Protein AF-A0A954SYE4-F1 (afdb_monomer_lite)

Radius of gyration: 31.26 Å; chains: 1; bounding box: 93×42×81 Å

pLDDT: mean 79.06, std 9.83, range [51.03, 93.38]

Structure (mmCIF, N/CA/C/O backbone):
data_AF-A0A954SYE4-F1
#
_entry.id   AF-A0A954SYE4-F1
#
loop_
_atom_site.group_PDB
_atom_site.id
_atom_site.type_symbol
_atom_site.label_atom_id
_atom_site.label_alt_id
_atom_site.label_comp_id
_atom_site.label_asym_id
_atom_site.label_entity_id
_atom_site.label_seq_id
_atom_site.pdbx_PDB_ins_code
_atom_site.Cartn_x
_atom_site.Cartn_y
_atom_site.Cartn_z
_atom_site.occupancy
_atom_site.B_iso_or_equiv
_atom_site.auth_seq_id
_atom_site.auth_comp_id
_atom_site.auth_asym_id
_atom_site.auth_atom_id
_atom_site.pdbx_PDB_model_num
ATOM 1 N N . MET A 1 1 ? 62.774 -2.495 8.790 1.00 58.53 1 MET A N 1
ATOM 2 C CA . MET A 1 1 ? 61.378 -2.208 9.205 1.00 58.53 1 MET A CA 1
ATOM 3 C C . MET A 1 1 ? 60.471 -3.284 8.630 1.00 58.53 1 MET A C 1
ATOM 5 O O . MET A 1 1 ? 60.609 -3.588 7.452 1.00 58.53 1 MET A O 1
ATOM 9 N N . LYS A 1 2 ? 59.610 -3.913 9.441 1.00 69.44 2 LYS A N 1
ATOM 10 C CA . LYS A 1 2 ? 58.658 -4.921 8.939 1.00 69.44 2 LYS A CA 1
ATOM 11 C C . LYS A 1 2 ? 57.569 -4.216 8.107 1.00 69.44 2 LYS A C 1
ATOM 13 O O . LYS A 1 2 ? 57.076 -3.186 8.566 1.00 69.44 2 LYS A O 1
ATOM 18 N N . PRO A 1 3 ? 57.208 -4.726 6.915 1.00 68.25 3 PRO A N 1
ATOM 19 C CA . PRO A 1 3 ? 56.171 -4.118 6.084 1.00 68.25 3 PRO A CA 1
ATOM 20 C C . PRO A 1 3 ? 54.821 -4.148 6.804 1.00 68.25 3 PRO A C 1
ATOM 22 O O . PRO A 1 3 ? 54.512 -5.106 7.523 1.00 68.25 3 PRO A O 1
ATOM 25 N N . SER A 1 4 ? 54.022 -3.097 6.614 1.00 77.50 4 SER A N 1
ATOM 26 C CA . SER A 1 4 ? 52.707 -2.986 7.248 1.00 77.50 4 SER A CA 1
ATOM 27 C C . SER A 1 4 ? 51.745 -4.054 6.711 1.00 77.50 4 SER A C 1
ATOM 29 O O . SER A 1 4 ? 51.919 -4.587 5.611 1.00 77.50 4 SER A O 1
ATOM 31 N N . LEU A 1 5 ? 50.710 -4.382 7.488 1.00 74.12 5 LEU A N 1
ATOM 32 C CA . LEU A 1 5 ? 49.715 -5.394 7.115 1.00 74.12 5 LEU A CA 1
ATOM 33 C C . LEU A 1 5 ? 49.073 -5.091 5.743 1.00 74.12 5 LEU A C 1
ATOM 35 O O . LEU A 1 5 ? 48.911 -5.997 4.930 1.00 74.12 5 LEU A O 1
ATOM 39 N N . ALA A 1 6 ? 48.831 -3.811 5.442 1.00 67.19 6 ALA A N 1
ATOM 40 C CA . ALA A 1 6 ? 48.313 -3.352 4.153 1.00 67.19 6 ALA A CA 1
ATOM 41 C C . ALA A 1 6 ? 49.272 -3.632 2.979 1.00 67.19 6 ALA A C 1
ATOM 43 O O . ALA A 1 6 ? 48.836 -4.101 1.931 1.00 67.19 6 ALA A O 1
ATOM 44 N N . GLN A 1 7 ? 50.585 -3.436 3.163 1.00 71.25 7 GLN A N 1
ATOM 45 C CA . GLN A 1 7 ? 51.592 -3.709 2.125 1.00 71.25 7 GLN A CA 1
ATOM 46 C C . GLN A 1 7 ? 51.707 -5.205 1.807 1.00 71.25 7 GLN A C 1
ATOM 48 O O . GLN A 1 7 ? 51.881 -5.589 0.651 1.00 71.25 7 GLN A O 1
ATOM 53 N N . ARG A 1 8 ? 51.565 -6.064 2.824 1.00 74.44 8 ARG A N 1
ATOM 54 C CA . ARG A 1 8 ? 51.592 -7.528 2.653 1.00 74.44 8 ARG A CA 1
ATOM 55 C C . ARG A 1 8 ? 50.355 -8.050 1.921 1.00 74.44 8 ARG A C 1
ATOM 57 O O . ARG A 1 8 ? 50.466 -9.003 1.155 1.00 74.44 8 ARG A O 1
ATOM 64 N N . ILE A 1 9 ? 49.198 -7.431 2.153 1.00 71.38 9 ILE A N 1
ATOM 65 C CA . ILE A 1 9 ? 47.943 -7.764 1.466 1.00 71.38 9 ILE A CA 1
ATOM 66 C C . ILE A 1 9 ? 47.978 -7.257 0.017 1.00 71.38 9 ILE A C 1
ATOM 68 O O . ILE A 1 9 ? 47.655 -8.011 -0.897 1.00 71.38 9 ILE A O 1
ATOM 72 N N . ALA A 1 10 ? 48.449 -6.027 -0.216 1.00 68.88 10 ALA A N 1
ATOM 73 C CA . ALA A 1 10 ? 48.554 -5.445 -1.555 1.00 68.88 10 ALA A CA 1
ATOM 74 C C . ALA A 1 10 ? 49.465 -6.260 -2.493 1.00 68.88 10 ALA A C 1
ATOM 76 O O . ALA A 1 10 ? 49.130 -6.431 -3.661 1.00 68.88 10 ALA A O 1
ATOM 77 N N . ALA A 1 11 ? 50.564 -6.825 -1.981 1.00 73.56 11 ALA A N 1
ATOM 78 C CA . ALA A 1 11 ? 51.497 -7.646 -2.761 1.00 73.56 11 ALA A CA 1
ATOM 79 C C . ALA A 1 11 ? 50.911 -8.985 -3.262 1.00 73.56 11 ALA A C 1
ATOM 81 O O . ALA A 1 11 ? 51.502 -9.620 -4.131 1.00 73.56 11 ALA A O 1
ATOM 82 N N . ARG A 1 12 ? 49.770 -9.430 -2.716 1.00 78.81 12 ARG A N 1
ATOM 83 C CA . ARG A 1 12 ? 49.079 -10.674 -3.107 1.00 78.81 12 ARG A CA 1
ATOM 84 C C . ARG A 1 12 ? 47.861 -10.452 -4.002 1.00 78.81 12 ARG A C 1
ATOM 86 O O . ARG A 1 12 ? 47.266 -11.425 -4.453 1.00 78.81 12 ARG A O 1
ATOM 93 N N . LEU A 1 13 ? 47.469 -9.202 -4.234 1.00 79.19 13 LEU A N 1
ATOM 94 C CA . LEU A 1 13 ? 46.256 -8.863 -4.968 1.00 79.19 13 LEU A CA 1
ATOM 95 C C . LEU A 1 13 ? 46.560 -8.531 -6.438 1.00 79.19 13 LEU A C 1
ATOM 97 O O . LEU A 1 13 ? 47.609 -7.956 -6.734 1.00 79.19 13 LEU A O 1
ATOM 101 N N . PRO A 1 14 ? 45.639 -8.832 -7.371 1.00 77.62 14 PRO A N 1
ATOM 102 C CA . PRO A 1 14 ? 45.785 -8.440 -8.769 1.00 77.62 14 PRO A CA 1
ATOM 103 C C . PRO A 1 14 ? 45.875 -6.910 -8.906 1.00 77.62 14 PRO A C 1
ATOM 105 O O . PRO A 1 14 ? 45.284 -6.162 -8.125 1.00 77.62 14 PRO A O 1
ATOM 108 N N . GLY A 1 15 ? 46.609 -6.435 -9.920 1.00 74.88 15 GLY A N 1
ATOM 109 C CA . GLY A 1 15 ? 47.031 -5.034 -10.091 1.00 74.88 15 GLY A CA 1
ATOM 110 C C . GLY A 1 15 ? 45.996 -3.919 -9.828 1.00 74.88 15 GLY A C 1
ATOM 111 O O . GLY A 1 15 ? 46.373 -2.881 -9.275 1.00 74.88 15 GLY A O 1
ATOM 112 N N . PRO A 1 16 ? 44.703 -4.044 -10.188 1.00 72.81 16 PRO A N 1
ATOM 113 C CA . PRO A 1 16 ? 43.700 -3.060 -9.777 1.00 72.81 16 PRO A CA 1
ATOM 114 C C . PRO A 1 16 ? 43.406 -3.103 -8.268 1.00 72.81 16 PRO A C 1
ATOM 116 O O . PRO A 1 16 ? 43.391 -2.053 -7.635 1.00 72.81 16 PRO A O 1
ATOM 119 N N . MET A 1 17 ? 43.256 -4.281 -7.659 1.00 72.06 17 MET A N 1
ATOM 120 C CA . MET A 1 17 ? 42.951 -4.440 -6.228 1.00 72.06 17 MET A CA 1
ATOM 121 C C . MET A 1 17 ? 44.126 -4.045 -5.319 1.00 72.06 17 MET A C 1
ATOM 123 O O . MET A 1 17 ? 43.912 -3.448 -4.264 1.00 72.06 17 MET A O 1
ATOM 127 N N . ALA A 1 18 ? 45.370 -4.278 -5.750 1.00 73.12 18 ALA A N 1
ATOM 128 C CA . ALA A 1 18 ? 46.567 -3.844 -5.021 1.00 73.12 18 ALA A CA 1
ATOM 129 C C . ALA A 1 18 ? 46.619 -2.313 -4.826 1.00 73.12 18 ALA A C 1
ATOM 131 O O . ALA A 1 18 ? 47.024 -1.824 -3.771 1.00 73.12 18 ALA A O 1
ATOM 132 N N . ARG A 1 19 ? 46.134 -1.545 -5.815 1.00 72.00 19 ARG A N 1
ATOM 133 C CA . ARG A 1 19 ? 46.057 -0.073 -5.758 1.00 72.00 19 ARG A CA 1
ATOM 134 C C . ARG A 1 19 ? 45.013 0.436 -4.760 1.00 72.00 19 ARG A C 1
ATOM 136 O O . ARG A 1 19 ? 45.201 1.503 -4.175 1.00 72.00 19 ARG A O 1
ATOM 143 N N . TRP A 1 20 ? 43.938 -0.324 -4.549 1.00 71.00 20 TRP A N 1
ATOM 144 C CA . TRP A 1 20 ? 42.930 -0.035 -3.526 1.00 71.00 20 TRP A CA 1
ATOM 145 C C . TRP A 1 20 ? 43.440 -0.371 -2.118 1.00 71.00 20 TRP A C 1
ATOM 147 O O . TRP A 1 20 ? 43.266 0.435 -1.203 1.00 71.00 20 TRP A O 1
ATOM 157 N N . ALA A 1 21 ? 44.143 -1.497 -1.961 1.00 68.81 21 ALA A N 1
ATOM 158 C CA . ALA A 1 21 ? 44.710 -1.948 -0.685 1.00 68.81 21 ALA A CA 1
ATOM 159 C C . ALA A 1 21 ? 45.803 -1.016 -0.123 1.00 68.81 21 ALA A C 1
ATOM 161 O O . ALA A 1 21 ? 45.957 -0.905 1.091 1.00 68.81 21 ALA A O 1
ATOM 162 N N . ASP A 1 22 ? 46.519 -0.292 -0.988 1.00 71.44 22 ASP A N 1
ATOM 163 C CA . ASP A 1 22 ? 47.542 0.687 -0.589 1.00 71.44 22 ASP A CA 1
ATOM 164 C C . ASP A 1 22 ? 46.945 1.994 -0.001 1.00 71.44 22 ASP A C 1
ATOM 166 O O . ASP A 1 22 ? 47.662 2.924 0.375 1.00 71.44 22 ASP A O 1
ATOM 170 N N . GLY A 1 23 ? 45.609 2.117 0.062 1.00 68.06 23 GLY A N 1
ATOM 171 C CA . GLY A 1 23 ? 44.883 3.190 0.760 1.00 68.06 23 GLY A CA 1
ATOM 172 C C . GLY A 1 23 ? 45.040 4.606 0.178 1.00 68.06 23 GLY A C 1
ATOM 173 O O . GLY A 1 23 ? 44.353 5.536 0.612 1.00 68.06 23 GLY A O 1
ATOM 174 N N . ARG A 1 24 ? 45.932 4.811 -0.801 1.00 74.12 24 ARG A N 1
ATOM 175 C CA . ARG A 1 24 ? 46.136 6.089 -1.509 1.00 74.12 24 ARG A CA 1
ATOM 176 C C . ARG A 1 24 ? 44.984 6.405 -2.458 1.00 74.12 24 ARG A C 1
ATOM 178 O O . ARG A 1 24 ? 44.494 7.531 -2.462 1.00 74.12 24 ARG A O 1
ATOM 185 N N . VAL A 1 25 ? 44.526 5.410 -3.219 1.00 76.12 25 VAL A N 1
ATOM 186 C CA . VAL A 1 25 ? 43.397 5.564 -4.150 1.00 76.12 25 VAL A CA 1
ATOM 187 C C . VAL A 1 25 ? 42.088 5.741 -3.384 1.00 76.12 25 VAL A C 1
ATOM 189 O O . VAL A 1 25 ? 41.357 6.683 -3.668 1.00 76.12 25 VAL A O 1
ATOM 192 N N . GLY A 1 26 ? 41.851 4.934 -2.343 1.00 71.19 26 GLY A N 1
ATOM 193 C CA . GLY A 1 26 ? 40.653 5.042 -1.502 1.00 71.19 26 GLY A CA 1
ATOM 194 C C . GLY A 1 26 ? 40.509 6.409 -0.824 1.00 71.19 26 GLY A C 1
ATOM 195 O O . GLY A 1 26 ? 39.452 7.023 -0.900 1.00 71.19 26 GLY A O 1
ATOM 196 N N . ARG A 1 27 ? 41.586 6.961 -0.244 1.00 78.44 27 ARG A N 1
ATOM 197 C CA . ARG A 1 27 ? 41.553 8.315 0.348 1.00 78.44 27 ARG A CA 1
ATOM 198 C C . ARG A 1 27 ? 41.397 9.430 -0.687 1.00 78.44 27 ARG A C 1
ATOM 200 O O . ARG A 1 27 ? 40.826 10.469 -0.371 1.00 78.44 27 ARG A O 1
ATOM 207 N N . LYS A 1 28 ? 41.908 9.245 -1.910 1.00 80.62 28 LYS A N 1
ATOM 208 C CA . LYS A 1 28 ? 41.708 10.206 -3.006 1.00 80.62 28 LYS A CA 1
ATOM 209 C C . LYS A 1 28 ? 40.253 10.188 -3.482 1.00 80.62 28 LYS A C 1
ATOM 211 O O . LYS A 1 28 ? 39.679 11.256 -3.639 1.00 80.62 28 LYS A O 1
ATOM 216 N N . PHE A 1 29 ? 39.670 9.000 -3.620 1.00 80.62 29 PHE A N 1
ATOM 217 C CA . PHE A 1 29 ? 38.266 8.789 -3.968 1.00 80.62 29 PHE A CA 1
ATOM 218 C C . PHE A 1 29 ? 37.313 9.368 -2.910 1.00 80.62 29 PHE A C 1
ATOM 220 O O . PHE A 1 29 ? 36.431 10.143 -3.248 1.00 80.62 29 PHE A O 1
ATOM 227 N N . LEU A 1 30 ? 37.557 9.098 -1.622 1.00 78.06 30 LEU A N 1
ATOM 228 C CA . LEU A 1 30 ? 36.747 9.616 -0.507 1.00 78.06 30 LEU A CA 1
ATOM 229 C C . LEU A 1 30 ? 36.846 11.139 -0.303 1.00 78.06 30 LEU A C 1
ATOM 231 O O . LEU A 1 30 ? 36.058 11.711 0.440 1.00 78.06 30 LEU A O 1
ATOM 235 N N . ARG A 1 31 ? 37.826 11.805 -0.918 1.00 85.06 31 ARG A N 1
ATOM 236 C CA . ARG A 1 31 ? 37.995 13.264 -0.834 1.00 85.06 31 ARG A CA 1
ATOM 237 C C . ARG A 1 31 ? 37.393 13.992 -2.037 1.00 85.06 31 ARG A C 1
ATOM 239 O O . ARG A 1 31 ? 37.194 15.203 -1.975 1.00 85.06 31 ARG A O 1
ATOM 246 N N . ASP A 1 32 ? 37.115 13.271 -3.118 1.00 91.38 32 ASP A N 1
ATOM 247 C CA . ASP A 1 32 ? 36.508 13.828 -4.317 1.00 91.38 32 ASP A CA 1
ATOM 248 C C . ASP A 1 32 ? 34.979 13.814 -4.187 1.00 91.38 32 ASP A C 1
ATOM 250 O O . ASP A 1 32 ? 34.339 12.761 -4.161 1.00 91.38 32 ASP A O 1
ATOM 254 N N . LYS A 1 33 ? 34.384 15.008 -4.100 1.00 88.62 33 LYS A N 1
ATOM 255 C CA . LYS A 1 33 ? 32.934 15.177 -3.934 1.00 88.62 33 LYS A CA 1
ATOM 256 C C . LYS A 1 33 ? 32.144 14.624 -5.123 1.00 88.62 33 LYS A C 1
ATOM 258 O O . LYS A 1 33 ? 31.058 14.092 -4.917 1.00 88.62 33 LYS A O 1
ATOM 263 N N . MET A 1 34 ? 32.681 14.716 -6.341 1.00 90.44 34 MET A N 1
ATOM 264 C CA . MET A 1 34 ? 31.996 14.248 -7.550 1.00 90.44 34 MET A CA 1
ATOM 265 C C . MET A 1 34 ? 32.040 12.723 -7.651 1.00 90.44 34 MET A C 1
ATOM 267 O O . MET A 1 34 ? 31.045 12.101 -8.016 1.00 90.44 34 MET A O 1
ATOM 271 N N . ALA A 1 35 ? 33.157 12.109 -7.254 1.00 84.50 35 ALA A N 1
ATOM 272 C CA . ALA A 1 35 ? 33.279 10.652 -7.200 1.00 84.50 35 ALA A CA 1
ATOM 273 C C . ALA A 1 35 ? 32.365 10.034 -6.125 1.00 84.50 35 ALA A C 1
ATOM 275 O O . ALA A 1 35 ? 31.723 9.007 -6.362 1.00 84.50 35 ALA A O 1
ATOM 276 N N . LEU A 1 36 ? 32.249 10.693 -4.967 1.00 89.75 36 LEU A N 1
ATOM 277 C CA . LEU A 1 36 ? 31.300 10.307 -3.925 1.00 89.75 36 LEU A CA 1
ATOM 278 C C . LEU A 1 36 ? 29.853 10.425 -4.408 1.00 89.75 36 LEU A C 1
ATOM 280 O O . LEU A 1 36 ? 29.093 9.472 -4.252 1.00 89.75 36 LEU A O 1
ATOM 284 N N . LEU A 1 37 ? 29.494 11.539 -5.053 1.00 90.31 37 LEU A N 1
ATOM 285 C CA . LEU A 1 37 ? 28.152 11.735 -5.602 1.00 90.31 37 LEU A CA 1
ATOM 286 C C . LEU A 1 37 ? 27.818 10.654 -6.641 1.00 90.31 37 LEU A C 1
ATOM 288 O O . LEU A 1 37 ? 26.771 10.021 -6.554 1.00 90.31 37 LEU A O 1
ATOM 292 N N . ALA A 1 38 ? 28.730 10.388 -7.580 1.00 86.38 38 ALA A N 1
ATOM 293 C CA . ALA A 1 38 ? 28.536 9.371 -8.609 1.00 86.38 38 ALA A CA 1
ATOM 294 C C . ALA A 1 38 ? 28.369 7.964 -8.013 1.00 86.38 38 ALA A C 1
ATOM 296 O O . ALA A 1 38 ? 27.482 7.222 -8.428 1.00 86.38 38 ALA A O 1
ATOM 297 N N . SER A 1 39 ? 29.174 7.595 -7.012 1.00 89.38 39 SER A N 1
ATOM 298 C CA . SER A 1 39 ? 29.027 6.292 -6.348 1.00 89.38 39 SER A CA 1
ATOM 299 C C . SER A 1 39 ? 27.746 6.170 -5.529 1.00 89.38 39 SER A C 1
ATOM 301 O O . SER A 1 39 ? 27.147 5.098 -5.523 1.00 89.38 39 SER A O 1
ATOM 303 N N . LEU A 1 40 ? 27.283 7.258 -4.906 1.00 92.12 40 LEU A N 1
ATOM 304 C CA . LEU A 1 40 ? 25.986 7.297 -4.235 1.00 92.12 40 LEU A CA 1
ATOM 305 C C . LEU A 1 40 ? 24.855 7.089 -5.240 1.00 92.12 40 LEU A C 1
ATOM 307 O O . LEU A 1 40 ? 23.985 6.257 -5.008 1.00 92.12 40 LEU A O 1
ATOM 311 N N . VAL A 1 41 ? 24.900 7.781 -6.380 1.00 90.06 41 VAL A N 1
ATOM 312 C CA . VAL A 1 41 ? 23.910 7.626 -7.454 1.00 90.06 41 VAL A CA 1
ATOM 313 C C . VAL A 1 41 ? 23.883 6.182 -7.959 1.00 90.06 41 VAL A C 1
ATOM 315 O O . VAL A 1 41 ? 22.818 5.571 -8.001 1.00 90.06 41 VAL A O 1
ATOM 318 N N . ILE A 1 42 ? 25.045 5.597 -8.269 1.00 88.62 42 ILE A N 1
ATOM 319 C CA . ILE A 1 42 ? 25.146 4.192 -8.701 1.00 88.62 42 ILE A CA 1
ATOM 320 C C . ILE A 1 42 ? 24.617 3.247 -7.615 1.00 88.62 42 ILE A C 1
ATOM 322 O O . ILE A 1 42 ? 23.884 2.310 -7.924 1.00 88.62 42 ILE A O 1
ATOM 326 N N . GLY A 1 43 ? 24.945 3.505 -6.348 1.00 90.19 43 GLY A N 1
ATOM 327 C CA . GLY A 1 43 ? 24.446 2.733 -5.213 1.00 90.19 43 GLY A CA 1
ATOM 328 C C . GLY A 1 43 ? 22.922 2.783 -5.093 1.00 90.19 43 GLY A C 1
ATOM 329 O O . GLY A 1 43 ? 22.300 1.744 -4.890 1.00 90.19 43 GLY A O 1
ATOM 330 N N . VAL A 1 44 ? 22.311 3.956 -5.292 1.00 89.75 44 VAL A N 1
ATOM 331 C CA . VAL A 1 44 ? 20.849 4.130 -5.303 1.00 89.75 44 VAL A CA 1
ATOM 332 C C . VAL A 1 44 ? 20.211 3.355 -6.457 1.00 89.75 44 VAL A C 1
ATOM 334 O O . VAL A 1 44 ? 19.242 2.633 -6.232 1.00 89.75 44 VAL A O 1
ATOM 337 N N . TYR A 1 45 ? 20.771 3.428 -7.669 1.00 84.38 45 TYR A N 1
ATOM 338 C CA . TYR A 1 45 ? 20.279 2.644 -8.809 1.00 84.38 45 TYR A CA 1
ATOM 339 C C . TYR A 1 45 ? 20.396 1.137 -8.572 1.00 84.38 45 TYR A C 1
ATOM 341 O O . TYR A 1 45 ? 19.465 0.393 -8.877 1.00 84.38 45 TYR A O 1
ATOM 349 N N . PHE A 1 46 ? 21.510 0.680 -7.999 1.00 86.81 46 PHE A N 1
ATOM 350 C CA . PHE A 1 46 ? 21.701 -0.733 -7.683 1.00 86.81 46 PHE A CA 1
ATOM 351 C C . PHE A 1 46 ? 20.733 -1.206 -6.594 1.00 86.81 46 PHE A C 1
ATOM 353 O O . PHE A 1 46 ? 20.157 -2.283 -6.714 1.00 86.81 46 PHE A O 1
ATOM 360 N N . ALA A 1 47 ? 20.497 -0.391 -5.564 1.00 85.06 47 ALA A N 1
ATOM 361 C CA . ALA A 1 47 ? 19.516 -0.682 -4.525 1.00 85.06 47 ALA A CA 1
ATOM 362 C C . ALA A 1 47 ? 18.087 -0.740 -5.087 1.00 85.06 47 ALA A C 1
ATOM 364 O O . ALA A 1 47 ? 17.341 -1.656 -4.747 1.00 85.06 47 ALA A O 1
ATOM 365 N N . LEU A 1 48 ? 17.722 0.179 -5.988 1.00 82.25 48 LEU A N 1
ATOM 366 C CA . LEU A 1 48 ? 16.442 0.152 -6.705 1.00 82.25 48 LEU A CA 1
ATOM 367 C C . LEU A 1 48 ? 16.300 -1.116 -7.555 1.00 82.25 48 LEU A C 1
ATOM 369 O O . LEU A 1 48 ? 15.272 -1.785 -7.488 1.00 82.25 48 LEU A O 1
ATOM 373 N N . ALA A 1 49 ? 17.339 -1.485 -8.307 1.00 79.94 49 ALA A N 1
ATOM 374 C CA . ALA A 1 49 ? 17.349 -2.711 -9.101 1.00 79.94 49 ALA A CA 1
ATOM 375 C C . ALA A 1 49 ? 17.228 -3.963 -8.216 1.00 79.94 49 ALA A C 1
ATOM 377 O O . ALA A 1 49 ? 16.457 -4.871 -8.524 1.00 79.94 49 ALA A O 1
ATOM 378 N N . LEU A 1 50 ? 17.929 -3.999 -7.080 1.00 84.00 50 LEU A N 1
ATOM 379 C CA . LEU A 1 50 ? 17.840 -5.099 -6.124 1.00 84.00 50 LEU A CA 1
ATOM 380 C C . LEU A 1 50 ? 16.446 -5.182 -5.491 1.00 84.00 50 LEU A C 1
ATOM 382 O O . LEU A 1 50 ? 15.888 -6.269 -5.402 1.00 84.00 50 LEU A O 1
ATOM 386 N N . PHE A 1 51 ? 15.857 -4.050 -5.103 1.00 82.19 51 PHE A N 1
ATOM 387 C CA . PHE A 1 51 ? 14.492 -3.984 -4.573 1.00 82.19 51 PHE A CA 1
ATOM 388 C C . PHE A 1 51 ? 13.464 -4.522 -5.577 1.00 82.19 51 PHE A C 1
ATOM 390 O O . PHE A 1 51 ? 12.547 -5.264 -5.212 1.00 82.19 51 PHE A O 1
ATOM 397 N N . VAL A 1 52 ? 13.659 -4.198 -6.855 1.00 77.62 52 VAL A N 1
ATOM 398 C CA . VAL A 1 52 ? 12.857 -4.697 -7.972 1.00 77.62 52 VAL A CA 1
ATOM 399 C C . VAL A 1 52 ? 12.978 -6.216 -8.137 1.00 77.62 52 VAL A C 1
ATOM 401 O O . VAL A 1 52 ? 11.953 -6.872 -8.326 1.00 77.62 52 VAL A O 1
ATOM 404 N N . VAL A 1 53 ? 14.192 -6.770 -8.071 1.00 77.25 53 VAL A N 1
ATOM 405 C CA . VAL A 1 53 ? 14.459 -8.197 -8.331 1.00 77.25 53 VAL A CA 1
ATOM 406 C C . VAL A 1 53 ? 14.130 -9.082 -7.127 1.00 77.25 53 VAL A C 1
ATOM 408 O O . VAL A 1 53 ? 13.530 -10.138 -7.291 1.00 77.25 53 VAL A O 1
ATOM 411 N N . VAL A 1 54 ? 14.514 -8.665 -5.919 1.00 78.25 54 VAL A N 1
ATOM 412 C CA . VAL A 1 54 ? 14.376 -9.471 -4.694 1.00 78.25 54 VAL A CA 1
ATOM 413 C C . VAL A 1 54 ? 12.946 -9.445 -4.159 1.00 78.25 54 VAL A C 1
ATOM 415 O O . VAL A 1 54 ? 12.507 -10.426 -3.577 1.00 78.25 54 VAL A O 1
ATOM 418 N N . GLY A 1 55 ? 12.199 -8.361 -4.397 1.00 66.75 55 GLY A N 1
ATOM 419 C CA . GLY A 1 55 ? 10.766 -8.290 -4.122 1.00 66.75 55 GLY A CA 1
ATOM 420 C C . GLY A 1 55 ? 10.390 -8.477 -2.647 1.00 66.75 55 GLY A C 1
ATOM 421 O O . GLY A 1 55 ? 10.074 -9.575 -2.219 1.00 66.75 55 GLY A O 1
ATOM 422 N N . GLY A 1 56 ? 10.320 -7.383 -1.882 1.00 68.06 56 GLY A N 1
ATOM 423 C CA . GLY A 1 56 ? 9.921 -7.435 -0.463 1.00 68.06 56 GLY A CA 1
ATOM 424 C C . GLY A 1 56 ? 8.413 -7.349 -0.184 1.00 68.06 56 GLY A C 1
ATOM 425 O O . GLY A 1 56 ? 7.983 -7.653 0.919 1.00 68.06 56 GLY A O 1
ATOM 426 N N . ILE A 1 57 ? 7.608 -6.918 -1.159 1.00 75.94 57 ILE A N 1
ATOM 427 C CA . ILE A 1 57 ? 6.160 -6.707 -0.995 1.00 75.94 57 ILE A CA 1
ATOM 428 C C . ILE A 1 57 ? 5.427 -7.592 -2.002 1.00 75.94 57 ILE A C 1
ATOM 430 O O . ILE A 1 57 ? 5.634 -7.442 -3.217 1.00 75.94 57 ILE A O 1
ATOM 434 N N . SER A 1 58 ? 4.624 -8.528 -1.489 1.00 79.88 58 SER A N 1
ATOM 435 C CA . SER A 1 58 ? 3.748 -9.397 -2.275 1.00 79.88 58 SER A CA 1
ATOM 436 C C . SER A 1 58 ? 2.419 -8.700 -2.572 1.00 79.88 58 SER A C 1
ATOM 438 O O . SER A 1 58 ? 1.980 -7.812 -1.837 1.00 79.88 58 SER A O 1
ATOM 440 N N . ALA A 1 59 ? 1.782 -9.101 -3.673 1.00 78.62 59 ALA A N 1
ATOM 441 C CA . ALA A 1 59 ? 0.445 -8.623 -4.014 1.00 78.62 59 ALA A CA 1
ATOM 442 C C . ALA A 1 59 ? -0.585 -9.061 -2.959 1.00 78.62 59 ALA A C 1
ATOM 444 O O . ALA A 1 59 ? -1.486 -8.296 -2.628 1.00 78.62 59 ALA A O 1
ATOM 445 N N . ASP A 1 60 ? -0.3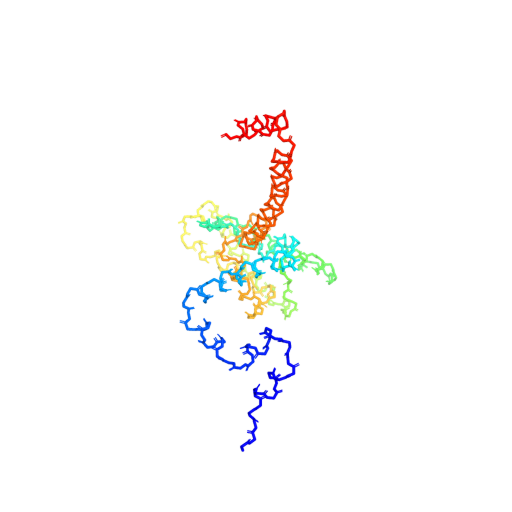99 -10.251 -2.383 1.00 80.19 60 ASP A N 1
ATOM 446 C CA . ASP A 1 60 ? -1.296 -10.811 -1.371 1.00 80.19 60 ASP A CA 1
ATOM 447 C C . ASP A 1 60 ? -1.290 -9.971 -0.091 1.00 80.19 60 ASP A C 1
ATOM 449 O O . ASP A 1 60 ? -2.351 -9.556 0.368 1.00 80.19 60 ASP A O 1
ATOM 453 N N . ALA A 1 61 ? -0.107 -9.572 0.393 1.00 77.69 61 ALA A N 1
ATOM 454 C CA . ALA A 1 61 ? 0.021 -8.689 1.555 1.00 77.69 61 ALA A CA 1
ATOM 455 C C . ALA A 1 61 ? -0.626 -7.308 1.333 1.00 77.69 61 ALA A C 1
ATOM 457 O O . ALA A 1 61 ? -1.030 -6.644 2.282 1.00 77.69 61 ALA A O 1
ATOM 458 N N . CYS A 1 62 ? -0.750 -6.854 0.079 1.00 77.19 62 CYS A N 1
ATOM 459 C CA . CYS A 1 62 ? -1.441 -5.602 -0.249 1.00 77.19 62 CYS A CA 1
ATOM 460 C C . CYS A 1 62 ? -2.971 -5.735 -0.253 1.00 77.19 62 CYS A C 1
ATOM 462 O O . CYS A 1 62 ? -3.673 -4.720 -0.207 1.00 77.19 62 CYS A O 1
ATOM 464 N N . ASN A 1 63 ? -3.481 -6.962 -0.361 1.00 79.88 63 ASN A N 1
ATOM 465 C CA . ASN A 1 63 ? -4.906 -7.258 -0.456 1.00 79.88 63 ASN A CA 1
ATOM 466 C C . ASN A 1 63 ? -5.524 -7.670 0.884 1.00 79.88 63 ASN A C 1
ATOM 468 O O . ASN A 1 63 ? -6.754 -7.708 0.991 1.00 79.88 63 ASN A O 1
ATOM 472 N N . GLU A 1 64 ? -4.701 -7.927 1.898 1.00 76.50 64 GLU A N 1
ATOM 473 C CA . GLU A 1 64 ? -5.171 -8.203 3.250 1.00 76.50 64 GLU A CA 1
ATOM 474 C C . GLU A 1 64 ? -5.822 -6.953 3.878 1.00 76.50 64 GLU A C 1
ATOM 476 O O . GLU A 1 64 ? -5.243 -5.857 3.852 1.00 76.50 64 GLU A O 1
ATOM 481 N N . PRO A 1 65 ? -7.052 -7.076 4.412 1.00 70.06 65 PRO A N 1
ATOM 482 C CA . PRO A 1 65 ? -7.690 -6.004 5.160 1.00 70.06 65 PRO A CA 1
ATOM 483 C C . PRO A 1 65 ? -6.988 -5.835 6.513 1.00 70.06 65 PRO A C 1
ATOM 485 O O . PRO A 1 65 ? -6.864 -6.772 7.295 1.00 70.06 65 PRO A O 1
ATOM 488 N N . ILE A 1 66 ? -6.524 -4.619 6.791 1.00 71.62 66 ILE A N 1
ATOM 489 C CA . ILE A 1 66 ? -5.772 -4.279 8.007 1.00 71.62 66 ILE A CA 1
ATOM 490 C C . ILE A 1 66 ? -6.708 -3.714 9.074 1.00 71.62 66 ILE A C 1
ATOM 492 O O . ILE A 1 66 ? -6.464 -3.900 10.266 1.00 71.62 66 ILE A O 1
ATOM 496 N N . ASP A 1 67 ? -7.784 -3.039 8.669 1.00 65.81 67 ASP A N 1
ATOM 497 C CA . ASP A 1 67 ? -8.783 -2.516 9.596 1.00 65.81 67 ASP A CA 1
ATOM 498 C C . ASP A 1 67 ? -10.190 -2.565 8.987 1.00 65.81 67 ASP A C 1
ATOM 500 O O . ASP A 1 67 ? -10.390 -2.112 7.863 1.00 65.81 67 ASP A O 1
ATOM 504 N N . ALA A 1 68 ? -11.158 -3.119 9.719 1.00 53.97 68 ALA A N 1
ATOM 505 C CA . ALA A 1 68 ? -12.557 -3.150 9.306 1.00 53.97 68 ALA A CA 1
ATOM 506 C C . ALA A 1 68 ? -13.269 -1.874 9.726 1.00 53.97 68 ALA A C 1
ATOM 508 O O . ALA A 1 68 ? -14.220 -1.523 9.055 1.00 53.97 68 ALA A O 1
ATOM 509 N N . VAL A 1 69 ? -12.832 -1.203 10.800 1.00 56.75 69 VAL A N 1
ATOM 510 C CA . VAL A 1 69 ? -13.620 -0.157 11.479 1.00 56.75 69 VAL A CA 1
ATOM 511 C C . VAL A 1 69 ? -13.254 1.258 11.001 1.00 56.75 69 VAL A C 1
ATOM 513 O O . VAL A 1 69 ? -14.041 2.191 11.122 1.00 56.75 69 VAL A O 1
ATOM 516 N N . LYS A 1 70 ? -12.101 1.431 10.342 1.00 60.16 70 LYS A N 1
ATOM 517 C CA . LYS A 1 70 ? -11.632 2.727 9.814 1.00 60.16 70 LYS A CA 1
ATOM 518 C C . LYS A 1 70 ? -11.660 2.775 8.284 1.00 60.16 70 LYS A C 1
ATOM 520 O O . LYS A 1 70 ? -10.756 2.196 7.693 1.00 60.16 70 LYS A O 1
ATOM 525 N N . LEU A 1 71 ? -12.590 3.500 7.631 1.00 54.41 71 LEU A N 1
ATOM 526 C CA . LEU A 1 71 ? -12.574 3.762 6.162 1.00 54.41 71 LEU A CA 1
ATOM 527 C C . LEU A 1 71 ? -13.199 5.108 5.692 1.00 54.41 71 LEU A C 1
ATOM 529 O O . LEU A 1 71 ? -14.365 5.264 6.036 1.00 54.41 71 LEU A O 1
ATOM 533 N N . PRO A 1 72 ? -12.605 5.986 4.821 1.00 53.50 72 PRO A N 1
ATOM 534 C CA . PRO A 1 72 ? -11.396 5.766 4.005 1.00 53.50 72 PRO A CA 1
ATOM 535 C C . PRO A 1 72 ? -10.395 6.951 3.824 1.00 53.50 72 PRO A C 1
ATOM 537 O O . PRO A 1 72 ? -10.769 8.095 3.634 1.00 53.50 72 PRO A O 1
ATOM 540 N N . GLY A 1 73 ? -9.115 6.599 3.662 1.00 63.56 73 GLY A N 1
ATOM 541 C CA . GLY A 1 73 ? -8.144 7.215 2.735 1.00 63.56 73 GLY A CA 1
ATOM 542 C C . GLY A 1 73 ? -7.638 8.668 2.860 1.00 63.56 73 GLY A C 1
ATOM 543 O O . GLY A 1 73 ? -8.022 9.462 3.705 1.00 63.56 73 GLY A O 1
ATOM 544 N N . PHE A 1 74 ? -6.681 9.005 1.984 1.00 67.19 74 PHE A N 1
ATOM 545 C CA . PHE A 1 74 ? -5.950 10.282 1.943 1.00 67.19 74 PHE A CA 1
ATOM 546 C C . PHE A 1 74 ? -6.892 11.504 1.982 1.00 67.19 74 PHE A C 1
ATOM 548 O O . PHE A 1 74 ? -7.670 11.724 1.058 1.00 67.19 74 PHE A O 1
ATOM 555 N N . TRP A 1 75 ? -6.773 12.301 3.051 1.00 51.03 75 TRP A N 1
ATOM 556 C CA . TRP A 1 75 ? -7.555 13.511 3.377 1.00 51.03 75 TRP A CA 1
ATOM 557 C C . TRP A 1 75 ? -9.047 13.339 3.676 1.00 51.03 75 TRP A C 1
ATOM 559 O O . TRP A 1 75 ? -9.725 14.348 3.867 1.00 51.03 75 TRP A O 1
ATOM 569 N N . GLN A 1 76 ? -9.561 12.115 3.782 1.00 52.06 76 GLN A N 1
ATOM 570 C CA . GLN A 1 76 ? -10.932 11.882 4.226 1.00 52.06 76 GLN A CA 1
ATOM 571 C C . GLN A 1 76 ? -10.910 11.029 5.491 1.00 52.06 76 GLN A C 1
ATOM 573 O O . GLN A 1 76 ? -10.270 9.986 5.576 1.00 52.06 76 GLN A O 1
ATOM 578 N N . LEU A 1 77 ? -11.557 11.527 6.542 1.00 54.47 77 LEU A N 1
ATOM 579 C CA . LEU A 1 77 ? -11.904 10.653 7.647 1.00 54.47 77 LEU A CA 1
ATOM 580 C C . LEU A 1 77 ? -13.068 9.776 7.187 1.00 54.47 77 LEU A C 1
ATOM 582 O O . LEU A 1 77 ? -13.869 10.216 6.357 1.00 54.47 77 LEU A O 1
ATOM 586 N N . PRO A 1 78 ? -13.174 8.556 7.724 1.00 60.53 78 PRO A N 1
ATOM 587 C CA . PRO A 1 78 ? -14.379 7.776 7.564 1.00 60.53 78 PRO A CA 1
ATOM 588 C C . PRO A 1 78 ? -15.601 8.616 7.884 1.00 60.53 78 PRO A C 1
ATOM 590 O O . PRO A 1 78 ? -15.624 9.265 8.935 1.00 60.53 78 PRO A O 1
ATOM 593 N N . THR A 1 79 ? -16.601 8.606 7.003 1.00 66.81 79 THR A N 1
ATOM 594 C CA . THR A 1 79 ? -17.866 9.246 7.333 1.00 66.81 79 THR A CA 1
ATOM 595 C C . THR A 1 79 ? -18.361 8.612 8.637 1.00 66.81 79 THR A C 1
ATOM 597 O O . THR A 1 79 ? -18.352 7.379 8.741 1.00 66.81 79 THR A O 1
ATOM 600 N N . PRO A 1 80 ? -18.719 9.400 9.663 1.00 72.50 80 PRO A N 1
ATOM 601 C CA . PRO A 1 80 ? -19.116 8.877 10.973 1.00 72.50 80 PRO A CA 1
ATOM 602 C C . PRO A 1 80 ? -20.192 7.782 10.902 1.00 72.50 80 PRO A C 1
ATOM 604 O O . PRO A 1 80 ? -20.165 6.816 11.661 1.00 72.50 80 PRO A O 1
ATOM 607 N N . THR A 1 81 ? -21.069 7.869 9.905 1.00 74.31 81 THR A N 1
ATOM 608 C CA . THR A 1 81 ? -22.072 6.865 9.532 1.00 74.31 81 THR A CA 1
ATOM 609 C C . THR A 1 81 ? -21.481 5.491 9.189 1.00 74.31 81 THR A C 1
ATOM 611 O O . THR A 1 81 ? -21.985 4.468 9.652 1.00 74.31 81 THR A O 1
ATOM 614 N N . VAL A 1 82 ? -20.384 5.439 8.432 1.00 72.69 82 VAL A N 1
ATOM 615 C CA . VAL A 1 82 ? -19.701 4.188 8.052 1.00 72.69 82 VAL A CA 1
ATOM 616 C C . VAL A 1 82 ? -18.996 3.561 9.255 1.00 72.69 82 VAL A C 1
ATOM 618 O O . VAL A 1 82 ? -19.111 2.358 9.477 1.00 72.69 82 VAL A O 1
ATOM 621 N N . ARG A 1 83 ? -18.315 4.377 10.067 1.00 75.94 83 ARG A N 1
ATOM 622 C CA . ARG A 1 83 ? -17.689 3.943 11.333 1.00 75.94 83 ARG A CA 1
ATOM 623 C C . ARG A 1 83 ? -18.699 3.275 12.256 1.00 75.94 83 ARG A C 1
ATOM 625 O O . ARG A 1 83 ? -18.461 2.168 12.736 1.00 75.94 83 ARG A O 1
ATOM 632 N N . ARG A 1 84 ? -19.861 3.916 12.417 1.00 76.38 84 ARG A N 1
ATOM 633 C CA . ARG A 1 84 ? -20.975 3.388 13.203 1.00 76.38 84 ARG A CA 1
ATOM 634 C C . ARG A 1 84 ? -21.405 2.017 12.689 1.00 76.38 84 ARG A C 1
ATOM 636 O O . ARG A 1 84 ? -21.359 1.061 13.448 1.00 76.38 84 ARG A O 1
ATOM 643 N N . GLN A 1 85 ? -21.709 1.884 11.395 1.00 76.38 85 GLN A N 1
ATOM 644 C CA . GLN A 1 85 ? -22.125 0.605 10.791 1.00 76.38 85 GLN A CA 1
ATOM 645 C C . GLN A 1 85 ? -21.115 -0.533 11.004 1.00 76.38 85 GLN A C 1
ATOM 647 O O . GLN A 1 85 ? -21.493 -1.698 11.127 1.00 76.38 85 GLN A O 1
ATOM 652 N N . LEU A 1 86 ? -19.822 -0.218 11.039 1.00 74.19 86 LEU A N 1
ATOM 653 C CA . LEU A 1 86 ? -18.769 -1.208 11.250 1.00 74.19 86 LEU A CA 1
ATOM 654 C C . LEU A 1 86 ? -18.669 -1.636 12.715 1.00 74.19 86 LEU A C 1
ATOM 656 O O . LEU A 1 86 ? -18.554 -2.834 12.986 1.00 74.19 86 LEU A O 1
ATOM 660 N N . ALA A 1 87 ? -18.757 -0.683 13.645 1.00 75.12 87 ALA A N 1
ATOM 661 C CA . ALA A 1 87 ? -18.848 -0.972 15.073 1.00 75.12 87 ALA A CA 1
ATOM 662 C C . ALA A 1 87 ? -20.112 -1.794 15.390 1.00 75.12 87 ALA A C 1
ATOM 664 O O . ALA A 1 87 ? -20.034 -2.806 16.083 1.00 75.12 87 ALA A O 1
ATOM 665 N N . GLU A 1 88 ? -21.247 -1.443 14.782 1.00 76.75 88 GLU A N 1
ATOM 666 C CA . GLU A 1 88 ? -22.517 -2.178 14.854 1.00 76.75 88 GLU A CA 1
ATOM 667 C C . GLU A 1 88 ? -22.391 -3.619 14.358 1.00 76.75 88 GLU A C 1
ATOM 669 O O . GLU A 1 88 ? -22.813 -4.571 15.022 1.00 76.75 88 GLU A O 1
ATOM 674 N N . ALA A 1 89 ? -21.790 -3.800 13.181 1.00 76.44 89 ALA A N 1
ATOM 675 C CA . ALA A 1 89 ? -21.581 -5.119 12.600 1.00 76.44 89 ALA A CA 1
ATOM 676 C C . ALA A 1 89 ? -20.653 -5.986 13.462 1.00 76.44 89 ALA A C 1
ATOM 678 O O . ALA A 1 89 ? -20.787 -7.209 13.460 1.00 76.44 89 ALA A O 1
ATOM 679 N N . ALA A 1 90 ? -19.709 -5.382 14.188 1.00 75.75 90 ALA A N 1
ATOM 680 C CA . ALA A 1 90 ? -18.866 -6.095 15.138 1.00 75.75 90 ALA A CA 1
ATOM 681 C C . ALA A 1 90 ? -19.652 -6.486 16.399 1.00 75.75 90 ALA A C 1
ATOM 683 O O . ALA A 1 90 ? -19.669 -7.666 16.745 1.00 75.75 90 ALA A O 1
ATOM 684 N N . LEU A 1 91 ? -20.349 -5.534 17.029 1.00 79.06 91 LEU A N 1
ATOM 685 C CA . LEU A 1 91 ? -21.105 -5.757 18.266 1.00 79.06 91 LEU A CA 1
ATOM 686 C C . LEU A 1 91 ? -22.191 -6.831 18.077 1.00 79.06 91 LEU A C 1
ATOM 688 O O . LEU A 1 91 ? -22.254 -7.797 18.831 1.00 79.06 91 LEU A O 1
ATOM 692 N N . SER A 1 92 ? -22.975 -6.723 17.000 1.00 78.75 92 SER A N 1
ATOM 693 C CA . SER A 1 92 ? -24.037 -7.685 16.661 1.00 78.75 92 SER A CA 1
ATOM 694 C C . SER A 1 92 ? -23.513 -9.089 16.348 1.00 78.75 92 SER A C 1
ATOM 696 O O . SER A 1 92 ? -24.150 -10.082 16.693 1.00 78.75 92 SER A O 1
ATOM 698 N N . ARG A 1 93 ? -22.338 -9.206 15.714 1.00 76.56 93 ARG A N 1
ATOM 699 C CA . ARG A 1 93 ? -21.691 -10.507 15.477 1.00 76.56 93 ARG A CA 1
ATOM 700 C C . ARG A 1 93 ? -21.189 -11.139 16.764 1.00 76.56 93 ARG A C 1
ATOM 702 O O . ARG A 1 93 ? -21.309 -12.353 16.916 1.00 76.56 93 ARG A O 1
ATOM 709 N N . ILE A 1 94 ? -20.623 -10.332 17.658 1.00 76.25 94 ILE A N 1
ATOM 710 C CA . ILE A 1 94 ? -20.150 -10.797 18.963 1.00 76.25 94 ILE A CA 1
ATOM 711 C C . ILE A 1 94 ? -21.343 -11.284 19.785 1.00 76.25 94 ILE A C 1
ATOM 713 O O . ILE A 1 94 ? -21.296 -12.403 20.284 1.00 76.25 94 ILE A O 1
ATOM 717 N N . ASP A 1 95 ? -22.434 -10.521 19.835 1.00 80.81 95 ASP A N 1
ATOM 718 C CA . ASP A 1 95 ? -23.671 -10.923 20.510 1.00 80.81 95 ASP A CA 1
ATOM 719 C C . ASP A 1 95 ? -24.267 -12.219 19.926 1.00 80.81 95 ASP A C 1
ATOM 721 O O . ASP A 1 95 ? -24.525 -13.184 20.649 1.00 80.81 95 ASP A O 1
ATOM 725 N N . ALA A 1 96 ? -24.365 -12.320 18.596 1.00 75.69 96 ALA A N 1
ATOM 726 C CA . ALA A 1 96 ? -24.842 -13.535 17.935 1.00 75.69 96 ALA A CA 1
ATOM 727 C C . ALA A 1 96 ? -23.957 -14.761 18.235 1.00 75.69 96 ALA A C 1
ATOM 729 O O . ALA A 1 96 ? -24.467 -15.858 18.464 1.00 75.69 96 ALA A O 1
ATOM 730 N N . ALA A 1 97 ? -22.633 -14.589 18.275 1.00 71.06 97 ALA A N 1
ATOM 731 C CA . ALA A 1 97 ? -21.716 -15.655 18.667 1.00 71.06 97 ALA A CA 1
ATOM 732 C C . ALA A 1 97 ? -21.783 -15.970 20.172 1.00 71.06 97 ALA A C 1
ATOM 734 O O . ALA A 1 97 ? -21.523 -17.099 20.592 1.00 71.06 97 ALA A O 1
ATOM 735 N N . MET A 1 98 ? -22.158 -15.001 21.002 1.00 71.50 98 MET A N 1
ATOM 736 C CA . MET A 1 98 ? -22.383 -15.184 22.433 1.00 71.50 98 MET A CA 1
ATOM 737 C C . MET A 1 98 ? -23.712 -15.899 22.722 1.00 71.50 98 MET A C 1
ATOM 739 O O . MET A 1 98 ? -23.801 -16.594 23.734 1.00 71.50 98 MET A O 1
ATOM 743 N N . ALA A 1 99 ? -24.703 -15.832 21.833 1.00 74.31 99 ALA A N 1
ATOM 744 C CA . ALA A 1 99 ? -25.974 -16.543 21.985 1.00 74.31 99 ALA A CA 1
ATOM 745 C C . ALA A 1 99 ? -25.856 -18.076 21.813 1.00 74.31 99 ALA A C 1
ATOM 747 O O . ALA A 1 99 ? -26.665 -18.833 22.361 1.00 74.31 99 ALA A O 1
ATOM 748 N N . ASP A 1 100 ? -24.842 -18.555 21.084 1.00 71.69 100 ASP A N 1
ATOM 749 C CA . ASP A 1 100 ? -24.628 -19.984 20.843 1.00 71.69 100 ASP A CA 1
ATOM 750 C C . ASP A 1 100 ? -24.066 -20.713 22.080 1.00 71.69 100 ASP A C 1
ATOM 752 O O . ASP A 1 100 ? -23.079 -20.304 22.691 1.00 71.69 100 ASP A O 1
ATOM 756 N N . ARG A 1 101 ? -24.666 -21.859 22.442 1.00 65.19 101 ARG A N 1
ATOM 757 C CA . ARG A 1 101 ? -24.217 -22.691 23.583 1.00 65.19 101 ARG A CA 1
ATOM 758 C C . ARG A 1 101 ? -22.986 -23.558 23.281 1.00 65.19 101 ARG A C 1
ATOM 760 O O . ARG A 1 101 ? -22.372 -24.070 24.212 1.00 65.19 101 ARG A O 1
ATOM 767 N N . ASP A 1 102 ? -22.662 -23.760 22.005 1.00 70.31 102 ASP A N 1
ATOM 768 C CA . ASP A 1 102 ? -21.645 -24.706 21.528 1.00 70.31 102 ASP A CA 1
ATOM 769 C C . ASP A 1 102 ? -20.312 -23.986 21.224 1.00 70.31 102 ASP A C 1
ATOM 771 O O . ASP A 1 102 ? -20.262 -23.203 20.273 1.00 70.31 102 ASP A O 1
ATOM 775 N N . PRO A 1 103 ? -19.235 -24.207 22.003 1.00 62.72 103 PRO A N 1
ATOM 776 C CA . PRO A 1 103 ? -18.018 -23.388 21.970 1.00 62.72 103 PRO A CA 1
ATOM 777 C C . PRO A 1 103 ? -17.291 -23.369 20.616 1.00 62.72 103 PRO A C 1
ATOM 779 O O . PRO A 1 103 ? -16.718 -22.340 20.257 1.00 62.72 103 PRO A O 1
ATOM 782 N N . GLU A 1 104 ? -17.340 -24.451 19.834 1.00 59.81 104 GLU A N 1
ATOM 783 C CA . GLU A 1 104 ? -16.689 -24.497 18.514 1.00 59.81 104 GLU A CA 1
ATOM 784 C C . GLU A 1 104 ? -17.411 -23.623 17.475 1.00 59.81 104 GLU A C 1
ATOM 786 O O . GLU A 1 104 ? -16.769 -22.990 16.632 1.00 59.81 104 GLU A O 1
ATOM 791 N N . LYS A 1 105 ? -18.743 -23.515 17.567 1.00 63.38 105 LYS A N 1
ATOM 792 C CA . LYS A 1 105 ? -19.551 -22.660 16.679 1.00 63.38 105 LYS A CA 1
ATOM 793 C C . LYS A 1 105 ? -19.398 -21.177 17.003 1.00 63.38 105 LYS A C 1
ATOM 795 O O . LYS A 1 105 ? -19.355 -20.362 16.081 1.00 63.38 105 LYS A O 1
ATOM 800 N N . ARG A 1 106 ? -19.225 -20.832 18.287 1.00 63.19 106 ARG A N 1
ATOM 801 C CA . ARG A 1 106 ? -18.952 -19.449 18.730 1.00 63.19 106 ARG A CA 1
ATOM 802 C C . ARG A 1 106 ? -17.684 -18.914 18.070 1.00 63.19 106 ARG A C 1
ATOM 804 O O . ARG A 1 106 ? -17.691 -17.824 17.512 1.00 63.19 106 ARG A O 1
ATOM 811 N N . LEU A 1 107 ? -16.619 -19.719 18.061 1.00 56.53 107 LEU A N 1
ATOM 812 C CA . LEU A 1 107 ? -15.325 -19.357 17.475 1.00 56.53 107 LEU A CA 1
ATOM 813 C C . LEU A 1 107 ? -15.378 -19.211 15.947 1.00 56.53 107 LEU A C 1
ATOM 815 O O . LEU A 1 107 ? -14.769 -18.290 15.410 1.00 56.53 107 LEU A O 1
ATOM 819 N N . GLN A 1 108 ? -16.135 -20.061 15.243 1.00 57.94 108 GLN A N 1
ATOM 820 C CA . GLN A 1 108 ? -16.332 -19.912 13.793 1.00 57.94 108 GLN A CA 1
ATOM 821 C C . GLN A 1 108 ? -17.101 -18.628 13.446 1.00 57.94 108 GLN A C 1
ATOM 823 O O . GLN A 1 108 ? -16.693 -17.906 12.532 1.00 57.94 108 GLN A O 1
ATOM 828 N N . ASN A 1 109 ? -18.148 -18.298 14.210 1.00 56.19 109 ASN A N 1
ATOM 829 C CA . ASN A 1 109 ? -18.950 -17.082 14.023 1.00 56.19 109 ASN A CA 1
ATOM 830 C C . ASN A 1 109 ? -18.214 -15.790 14.445 1.00 56.19 109 ASN A C 1
ATOM 832 O O . ASN A 1 109 ? -18.518 -14.717 13.926 1.00 56.19 109 ASN A O 1
ATOM 836 N N . LEU A 1 110 ? -17.205 -15.895 15.319 1.00 57.28 110 LEU A N 1
ATOM 837 C CA . LEU A 1 110 ? -16.323 -14.802 15.761 1.00 57.28 110 LEU A CA 1
ATOM 838 C C . LEU A 1 110 ? -15.177 -14.482 14.793 1.00 57.28 110 LEU A C 1
ATOM 840 O O . LEU A 1 110 ? -14.345 -13.631 15.112 1.00 57.28 110 LEU A O 1
ATOM 844 N N . THR A 1 111 ? -15.103 -15.125 13.621 1.00 51.91 111 THR A N 1
ATOM 845 C CA . THR A 1 111 ? -14.056 -14.845 12.623 1.00 51.91 111 THR A CA 1
ATOM 846 C C . THR A 1 111 ? -14.307 -13.486 11.958 1.00 51.91 111 THR A C 1
ATOM 848 O O . THR A 1 111 ? -14.701 -13.378 10.796 1.00 51.91 111 THR A O 1
ATOM 851 N N . ILE A 1 112 ? -14.109 -12.407 12.712 1.00 53.84 112 ILE A N 1
ATOM 852 C CA . ILE A 1 112 ? -14.047 -11.053 12.186 1.00 53.84 112 ILE A CA 1
ATOM 853 C C . ILE A 1 112 ? -12.752 -10.999 11.387 1.00 53.84 112 ILE A C 1
ATOM 855 O O . ILE A 1 112 ? -11.664 -11.192 11.924 1.00 53.84 112 ILE A O 1
ATOM 859 N N . ASN A 1 113 ? -12.883 -10.764 10.086 1.00 54.25 113 ASN A N 1
ATOM 860 C CA . ASN A 1 113 ? -11.847 -10.948 9.065 1.00 54.25 113 ASN A CA 1
ATOM 861 C C . ASN A 1 113 ? -10.629 -9.999 9.193 1.00 54.25 113 ASN A C 1
ATOM 863 O O . ASN A 1 113 ? -9.907 -9.791 8.226 1.00 54.25 113 ASN A O 1
ATOM 867 N N . VAL A 1 114 ? -10.440 -9.360 10.352 1.00 58.03 114 VAL A N 1
ATOM 868 C CA . VAL A 1 114 ? -9.475 -8.278 10.579 1.00 58.03 114 VAL A CA 1
ATOM 869 C C . VAL A 1 114 ? -8.700 -8.440 11.888 1.00 58.03 114 VAL A C 1
ATOM 871 O O . VAL A 1 114 ? -7.507 -8.142 11.911 1.00 58.03 114 VAL A O 1
ATOM 874 N N . ARG A 1 115 ? -9.333 -8.902 12.978 1.00 68.00 115 ARG A N 1
ATOM 875 C CA . ARG A 1 115 ? -8.659 -9.185 14.257 1.00 68.00 115 ARG A CA 1
ATOM 876 C C . ARG A 1 115 ? -9.356 -10.319 15.012 1.00 68.00 115 ARG A C 1
ATOM 878 O O . ARG A 1 115 ? -10.586 -10.325 15.048 1.00 68.00 115 ARG A O 1
ATOM 885 N N . PRO A 1 116 ? -8.594 -11.244 15.625 1.00 69.00 116 PRO A N 1
ATOM 886 C CA . PRO A 1 116 ? -9.172 -12.285 16.459 1.00 69.00 116 PRO A CA 1
ATOM 887 C C . PRO A 1 116 ? -9.802 -11.683 17.718 1.00 69.00 116 PRO A C 1
ATOM 889 O O . PRO A 1 116 ? -9.342 -10.665 18.246 1.00 69.00 116 PRO A O 1
ATOM 892 N N . PHE A 1 117 ? -10.850 -12.346 18.194 1.00 71.25 117 PHE A N 1
ATOM 893 C CA . PHE A 1 117 ? -11.475 -12.040 19.471 1.00 71.25 117 PHE A CA 1
ATOM 894 C C . PHE A 1 117 ? -10.519 -12.354 20.626 1.00 71.25 117 PHE A C 1
ATOM 896 O O . PHE A 1 117 ? -9.778 -13.341 20.570 1.00 71.25 117 PHE A O 1
ATOM 903 N N . ASN A 1 118 ? -10.529 -11.525 21.667 1.00 74.19 118 ASN A N 1
ATOM 904 C CA . ASN A 1 118 ? -9.698 -11.742 22.842 1.00 74.19 118 ASN A CA 1
ATOM 905 C C . ASN A 1 118 ? -10.285 -12.862 23.712 1.00 74.19 118 ASN A C 1
ATOM 907 O O . ASN A 1 118 ? -11.216 -12.661 24.487 1.00 74.19 118 ASN A O 1
ATOM 911 N N . THR A 1 119 ? -9.721 -14.061 23.580 1.00 71.00 119 THR A N 1
ATOM 912 C CA . THR A 1 119 ? -10.149 -15.257 24.318 1.00 71.00 119 THR A CA 1
ATOM 913 C C . THR A 1 119 ? -9.807 -15.225 25.807 1.00 71.00 119 THR A C 1
ATOM 915 O O . THR A 1 119 ? -10.291 -16.080 26.543 1.00 71.00 119 THR A O 1
ATOM 918 N N . ASP A 1 120 ? -8.990 -14.269 26.255 1.00 77.00 120 ASP A N 1
ATOM 919 C CA . ASP A 1 120 ? -8.606 -14.133 27.665 1.00 77.00 120 ASP A CA 1
ATOM 920 C C . ASP A 1 120 ? -9.674 -13.391 28.493 1.00 77.00 120 ASP A C 1
ATOM 922 O O . ASP A 1 120 ? -9.597 -13.351 29.724 1.00 77.00 120 ASP A O 1
ATOM 926 N N . LEU A 1 121 ? -10.683 -12.802 27.841 1.00 77.81 121 LEU A N 1
ATOM 927 C CA . LEU A 1 121 ? -11.810 -12.156 28.513 1.00 77.81 121 LEU A CA 1
ATOM 928 C C . LEU A 1 121 ? -12.735 -13.193 29.159 1.00 77.81 121 LEU A C 1
ATOM 930 O O . LEU A 1 121 ? -13.148 -14.170 28.534 1.00 77.81 121 LEU A O 1
ATOM 934 N N . SER A 1 122 ? -13.119 -12.946 30.414 1.00 82.12 122 SER A N 1
ATOM 935 C CA . SER A 1 122 ? -14.173 -13.722 31.063 1.00 82.12 122 SER A CA 1
ATOM 936 C C . SER A 1 122 ? -15.525 -13.440 30.406 1.00 82.12 122 SER A C 1
ATOM 938 O O . SER A 1 122 ? -15.802 -12.322 29.976 1.00 82.12 122 SER A O 1
ATOM 940 N N . MET A 1 123 ? -16.401 -14.445 30.381 1.00 78.50 123 MET A N 1
ATOM 941 C CA . MET A 1 123 ? -17.761 -14.304 29.843 1.00 78.50 123 MET A CA 1
ATOM 942 C C . MET A 1 123 ? -18.538 -13.155 30.496 1.00 78.50 123 MET A C 1
ATOM 944 O O . MET A 1 123 ? -19.247 -12.431 29.805 1.00 78.50 123 MET A O 1
ATOM 948 N N . ASP A 1 124 ? -18.358 -12.957 31.803 1.00 84.06 124 ASP A N 1
ATOM 949 C CA . ASP A 1 124 ? -18.993 -11.865 32.545 1.00 84.06 124 ASP A CA 1
ATOM 950 C C . ASP A 1 124 ? -18.518 -10.495 32.048 1.00 84.06 124 ASP A C 1
ATOM 952 O O . ASP A 1 124 ? -19.335 -9.598 31.868 1.00 84.06 124 ASP A O 1
ATOM 956 N N . ARG A 1 125 ? -17.219 -10.349 31.741 1.00 85.69 125 ARG A N 1
ATOM 957 C CA . ARG A 1 125 ? -16.670 -9.101 31.198 1.00 85.69 125 ARG A CA 1
ATOM 958 C C . ARG A 1 125 ? -17.162 -8.832 29.779 1.00 85.69 125 ARG A C 1
ATOM 960 O O . ARG A 1 125 ? -17.367 -7.680 29.422 1.00 85.69 125 ARG A O 1
ATOM 967 N N . ILE A 1 126 ? -17.346 -9.870 28.963 1.00 81.25 126 ILE A N 1
ATOM 968 C CA . ILE A 1 126 ? -17.883 -9.700 27.605 1.00 81.25 126 ILE A CA 1
ATOM 969 C C . ILE A 1 126 ? -19.345 -9.247 27.671 1.00 81.25 126 ILE A C 1
ATOM 971 O O . ILE A 1 126 ? -19.713 -8.322 26.955 1.00 81.25 126 ILE A O 1
ATOM 975 N N . ASN A 1 127 ? -20.156 -9.849 28.547 1.00 85.31 127 ASN A N 1
ATOM 976 C CA . ASN A 1 127 ? -21.541 -9.420 28.761 1.00 85.31 127 ASN A CA 1
ATOM 977 C C . ASN A 1 127 ? -21.611 -7.980 29.283 1.00 85.31 127 ASN A C 1
ATOM 979 O O . ASN A 1 127 ? -22.390 -7.196 28.765 1.00 85.31 127 ASN A O 1
ATOM 983 N N . GLU A 1 128 ? -20.750 -7.609 30.234 1.00 89.19 128 GLU A N 1
ATOM 984 C CA . GLU A 1 128 ? -20.650 -6.232 30.737 1.00 89.19 128 GLU A CA 1
ATOM 985 C C . GLU A 1 128 ? -20.316 -5.238 29.613 1.00 89.19 128 GLU A C 1
ATOM 987 O O . GLU A 1 128 ? -20.976 -4.215 29.472 1.00 89.19 128 GLU A O 1
ATOM 992 N N . LEU A 1 129 ? -19.342 -5.560 28.756 1.00 87.12 129 LEU A N 1
ATOM 993 C CA . LEU A 1 129 ? -18.982 -4.713 27.615 1.00 87.12 129 LEU A CA 1
ATOM 994 C C . LEU A 1 129 ? -20.100 -4.629 26.560 1.00 87.12 129 LEU A C 1
ATOM 996 O O . LEU A 1 129 ? -20.249 -3.596 25.909 1.00 87.12 129 LEU A O 1
ATOM 1000 N N . LEU A 1 130 ? -20.879 -5.697 26.365 1.00 86.38 130 LEU A N 1
ATOM 1001 C CA . LEU A 1 130 ? -22.064 -5.662 25.503 1.00 86.38 130 LEU A CA 1
ATOM 1002 C C . LEU A 1 130 ? -23.151 -4.768 26.116 1.00 86.38 130 LEU A C 1
ATOM 1004 O O . LEU A 1 130 ? -23.682 -3.906 25.417 1.00 86.38 130 LEU A O 1
ATOM 1008 N N . ASP A 1 131 ? -23.416 -4.909 27.415 1.00 89.25 131 ASP A N 1
ATOM 1009 C CA . ASP A 1 131 ? -24.378 -4.089 28.159 1.00 89.25 131 ASP A CA 1
ATOM 1010 C C . ASP A 1 131 ? -23.986 -2.598 28.167 1.00 89.25 131 ASP A C 1
ATOM 1012 O O . ASP A 1 131 ? -24.860 -1.732 28.138 1.00 89.25 131 ASP A O 1
ATOM 1016 N N . GLU A 1 132 ? -22.686 -2.282 28.162 1.00 90.75 132 GLU A N 1
ATOM 1017 C CA . GLU A 1 132 ? -22.162 -0.918 27.993 1.00 90.75 132 GLU A CA 1
ATOM 1018 C C . GLU A 1 132 ? -22.281 -0.417 26.540 1.00 90.75 132 GLU A C 1
ATOM 1020 O O . GLU A 1 132 ? -22.606 0.749 26.304 1.00 90.75 132 GLU A O 1
ATOM 1025 N N . GLY A 1 133 ? -22.019 -1.283 25.556 1.00 86.88 133 GLY A N 1
ATOM 1026 C CA . GLY A 1 133 ? -21.975 -0.919 24.138 1.00 86.88 133 GLY A CA 1
ATOM 1027 C C . GLY A 1 133 ? -23.349 -0.723 23.492 1.00 86.88 133 GLY A C 1
ATOM 1028 O O . GLY A 1 133 ? -23.519 0.197 22.689 1.00 86.88 133 GLY A O 1
ATOM 1029 N N . PHE A 1 134 ? -24.341 -1.551 23.837 1.00 88.62 134 PHE A N 1
ATOM 1030 C CA . PHE A 1 134 ? -25.676 -1.512 23.221 1.00 88.62 134 PHE A CA 1
ATOM 1031 C C . PHE A 1 134 ? -26.441 -0.187 23.428 1.00 88.62 134 PHE A C 1
ATOM 1033 O O . PHE A 1 134 ? -27.003 0.314 22.455 1.00 88.62 134 PHE A O 1
ATOM 1040 N N . PRO A 1 135 ? -26.435 0.450 24.615 1.00 90.31 135 PRO A N 1
ATOM 1041 C CA . PRO A 1 135 ? -27.077 1.752 24.808 1.00 90.31 135 PRO A CA 1
ATOM 1042 C C . PRO A 1 135 ? -26.461 2.867 23.955 1.00 90.31 135 PRO A C 1
ATOM 1044 O O . PRO A 1 135 ? -27.182 3.698 23.403 1.00 90.31 135 PRO A O 1
ATOM 1047 N N . ILE A 1 136 ? -25.128 2.878 23.824 1.00 87.38 136 ILE A N 1
ATOM 1048 C CA . ILE A 1 136 ? -24.408 3.845 22.981 1.00 87.38 136 ILE A CA 1
ATOM 1049 C C . ILE A 1 136 ? -24.744 3.590 21.511 1.00 87.38 136 ILE A C 1
ATOM 1051 O O . ILE A 1 136 ? -24.992 4.526 20.751 1.00 87.38 136 ILE A O 1
ATOM 1055 N N . TYR A 1 137 ? -24.794 2.317 21.120 1.00 83.94 137 TYR A N 1
ATOM 1056 C CA . TYR A 1 137 ? -25.253 1.904 19.801 1.00 83.94 137 TYR A CA 1
ATOM 1057 C C . TYR A 1 137 ? -26.659 2.430 19.490 1.00 83.94 137 TYR A C 1
ATOM 1059 O O . TYR A 1 137 ? -26.825 3.097 18.469 1.00 83.94 137 TYR A O 1
ATOM 1067 N N . ASP A 1 138 ? -27.645 2.175 20.353 1.00 87.44 138 ASP A N 1
ATOM 1068 C CA . ASP A 1 138 ? -29.035 2.586 20.129 1.00 87.44 138 ASP A CA 1
ATOM 1069 C C . ASP A 1 138 ? -29.144 4.110 19.973 1.00 87.44 138 ASP A C 1
ATOM 1071 O O . ASP A 1 138 ? -29.857 4.614 19.101 1.00 87.44 138 ASP A O 1
ATOM 1075 N N . GLU A 1 139 ? -28.384 4.864 20.767 1.00 87.50 139 GLU A N 1
ATOM 1076 C CA . GLU A 1 139 ? -28.336 6.320 20.667 1.00 87.50 139 GLU A CA 1
ATOM 1077 C C . GLU A 1 139 ? -27.732 6.799 19.335 1.00 87.50 139 GLU A C 1
ATOM 1079 O O . GLU A 1 139 ? -28.302 7.659 18.656 1.00 87.50 139 GLU A O 1
ATOM 1084 N N . LEU A 1 140 ? -26.607 6.214 18.917 1.00 86.12 140 LEU A N 1
ATOM 1085 C CA . LEU A 1 140 ? -25.972 6.530 17.635 1.00 86.12 140 LEU A CA 1
ATOM 1086 C C . LEU A 1 140 ? -26.832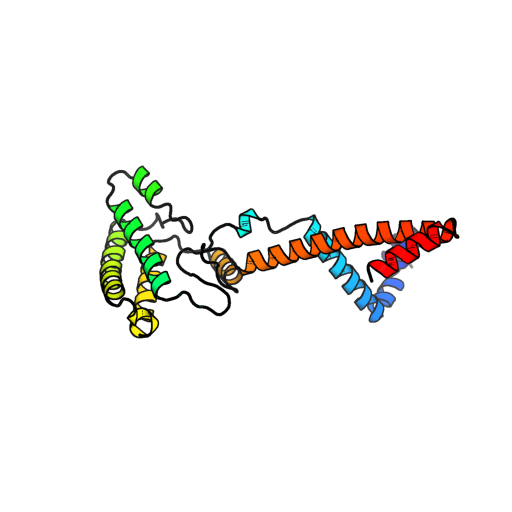 6.084 16.443 1.00 86.12 140 LEU A C 1
ATOM 1088 O O . LEU A 1 140 ? -26.778 6.707 15.376 1.00 86.12 140 LEU A O 1
ATOM 1092 N N . ALA A 1 141 ? -27.619 5.018 16.599 1.00 83.81 141 ALA A N 1
ATOM 1093 C CA . ALA A 1 141 ? -28.558 4.533 15.595 1.00 83.81 141 ALA A CA 1
ATOM 1094 C C . ALA A 1 141 ? -29.684 5.553 15.354 1.00 83.81 141 ALA A C 1
ATOM 1096 O O . ALA A 1 141 ? -29.998 5.847 14.196 1.00 83.81 141 ALA A O 1
ATOM 1097 N N . LEU A 1 142 ? -30.224 6.139 16.431 1.00 85.81 142 LEU A N 1
ATOM 1098 C CA . LEU A 1 142 ? -31.281 7.157 16.393 1.00 85.81 142 LEU A CA 1
ATOM 1099 C C . LEU A 1 142 ? -30.826 8.492 15.788 1.00 85.81 142 LEU A C 1
ATOM 1101 O O . LEU A 1 142 ? -31.634 9.178 15.166 1.00 85.81 142 LEU A O 1
ATOM 1105 N N . ALA A 1 143 ? -29.547 8.844 15.932 1.00 83.88 143 ALA A N 1
ATOM 1106 C CA . ALA A 1 143 ? -29.004 10.102 15.420 1.00 83.88 143 ALA A CA 1
ATOM 1107 C C . ALA A 1 143 ? -29.002 10.221 13.882 1.00 83.88 143 ALA A C 1
ATOM 1109 O O . ALA A 1 143 ? -28.994 11.330 13.352 1.00 83.88 143 ALA A O 1
ATOM 1110 N N . GLY A 1 144 ? -29.003 9.099 13.150 1.00 80.44 144 GLY A N 1
ATOM 1111 C CA . GLY A 1 144 ? -29.015 9.103 11.682 1.00 80.44 144 GLY A CA 1
ATOM 1112 C C . GLY A 1 144 ? -27.922 9.996 11.073 1.00 80.44 144 GLY A C 1
ATOM 1113 O O . GLY A 1 144 ? -26.737 9.797 11.339 1.00 80.44 144 GLY A O 1
ATOM 1114 N N . ASP A 1 145 ? -28.334 10.986 10.277 1.00 80.06 145 ASP A N 1
ATOM 1115 C CA . ASP A 1 145 ? -27.440 11.918 9.573 1.00 80.06 145 ASP A CA 1
ATOM 1116 C C . ASP A 1 145 ? -26.842 13.009 10.493 1.00 80.06 145 ASP A C 1
ATOM 1118 O O . ASP A 1 145 ? -25.834 13.630 10.146 1.00 80.06 145 ASP A O 1
ATOM 1122 N N . GLU A 1 146 ? -27.400 13.238 11.692 1.00 82.06 146 GLU A N 1
ATOM 1123 C CA . GLU A 1 146 ? -26.863 14.226 12.652 1.00 82.06 146 GLU A CA 1
ATOM 1124 C C . GLU A 1 146 ? -25.478 13.831 13.183 1.00 82.06 146 GLU A C 1
ATOM 1126 O O . GLU A 1 146 ? -24.695 14.684 13.614 1.00 82.06 146 GLU A O 1
ATOM 1131 N N . LEU A 1 147 ? -25.141 12.543 13.091 1.00 80.50 147 LEU A N 1
ATOM 1132 C CA . LEU A 1 147 ? -23.851 11.993 13.492 1.00 80.50 147 LEU A CA 1
ATOM 1133 C C . LEU A 1 147 ? -22.669 12.653 12.762 1.00 80.50 147 LEU A C 1
ATOM 1135 O O . LEU A 1 147 ? -21.565 12.710 13.297 1.00 80.50 147 LEU A O 1
ATOM 1139 N N . GLU A 1 148 ? -22.880 13.163 11.548 1.00 76.00 148 GLU A N 1
ATOM 1140 C CA . GLU A 1 148 ? -21.811 13.777 10.752 1.00 76.00 148 GLU A CA 1
ATOM 1141 C C . GLU A 1 148 ? -21.475 15.207 11.188 1.00 76.00 148 GLU A C 1
ATOM 1143 O O . GLU A 1 148 ? -20.381 15.702 10.914 1.00 76.00 148 GLU A O 1
ATOM 1148 N N . THR A 1 149 ? -22.408 15.878 11.864 1.00 79.75 149 THR A N 1
ATOM 1149 C CA . THR A 1 149 ? -22.312 17.308 12.193 1.00 79.75 149 THR A CA 1
ATOM 1150 C C . THR A 1 149 ? -22.210 17.587 13.687 1.00 79.75 149 THR A C 1
ATOM 1152 O O . THR A 1 149 ? -21.671 18.630 14.063 1.00 79.75 149 THR A O 1
ATOM 1155 N N . ASN A 1 150 ? -22.677 16.676 14.544 1.00 84.62 150 ASN A N 1
ATOM 1156 C CA . ASN A 1 150 ? -22.668 16.867 15.990 1.00 84.62 150 ASN A CA 1
ATOM 1157 C C . ASN A 1 150 ? -21.375 16.319 16.642 1.00 84.62 150 ASN A C 1
ATOM 1159 O O . ASN A 1 150 ? -21.174 15.102 16.663 1.00 84.62 150 ASN A O 1
ATOM 1163 N N . PRO A 1 151 ? -20.511 17.175 17.225 1.00 84.38 151 PRO A N 1
ATOM 1164 C CA . PRO A 1 151 ? -19.258 16.740 17.840 1.00 84.38 151 PRO A CA 1
ATOM 1165 C C . PRO A 1 151 ? -19.449 15.814 19.049 1.00 84.38 151 PRO A C 1
ATOM 1167 O O . PRO A 1 151 ? -18.608 14.944 19.262 1.00 84.38 151 PRO A O 1
ATOM 1170 N N . ASP A 1 152 ? -20.544 15.939 19.803 1.00 87.56 152 ASP A N 1
ATOM 1171 C CA . ASP A 1 152 ? -20.791 15.093 20.981 1.00 87.56 152 ASP A CA 1
ATOM 1172 C C . ASP A 1 152 ? -21.081 13.639 20.576 1.00 87.56 152 ASP A C 1
ATOM 1174 O O . ASP A 1 152 ? -20.638 12.696 21.232 1.00 87.56 152 ASP A O 1
ATOM 1178 N N . LEU A 1 153 ? -21.760 13.438 19.441 1.00 85.44 153 LEU A N 1
ATOM 1179 C CA . LEU A 1 153 ? -22.024 12.105 18.895 1.00 85.44 153 LEU A CA 1
ATOM 1180 C C . LEU A 1 153 ? -20.754 11.443 18.341 1.00 85.44 153 LEU A C 1
ATOM 1182 O O . LEU A 1 153 ? -20.626 10.221 18.387 1.00 85.44 153 LEU A O 1
ATOM 1186 N N . LEU A 1 154 ? -19.786 12.233 17.865 1.00 82.25 154 LEU A N 1
ATOM 1187 C CA . LEU A 1 154 ? -18.483 11.715 17.437 1.00 82.25 154 LEU A CA 1
ATOM 1188 C C . LEU A 1 154 ? -17.668 11.163 18.609 1.00 82.25 154 LEU A C 1
ATOM 1190 O O . LEU A 1 154 ? -16.956 10.177 18.431 1.00 82.25 154 LEU A O 1
ATOM 1194 N N . VAL A 1 155 ? -17.779 11.778 19.791 1.00 86.38 155 VAL A N 1
ATOM 1195 C CA . VAL A 1 155 ? -17.139 11.272 21.016 1.00 86.38 155 VAL A CA 1
ATOM 1196 C C . VAL A 1 155 ? -17.762 9.938 21.419 1.00 86.38 155 VAL A C 1
ATOM 1198 O O . VAL A 1 155 ? -17.036 8.977 21.645 1.00 86.38 155 VAL A O 1
ATOM 1201 N N . LYS A 1 156 ? -19.096 9.838 21.402 1.00 87.12 156 LYS A N 1
ATOM 1202 C CA . LYS A 1 156 ? -19.809 8.581 21.691 1.00 87.12 156 LYS A CA 1
ATOM 1203 C C . LYS A 1 156 ? -19.479 7.463 20.704 1.00 87.12 156 LYS A C 1
ATOM 120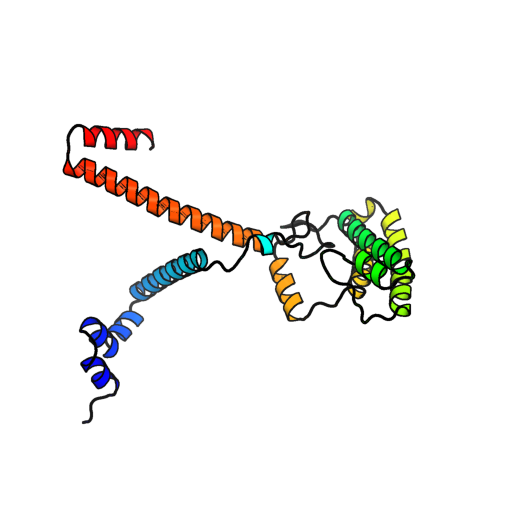5 O O . LYS A 1 156 ? -19.369 6.302 21.082 1.00 87.12 156 LYS A O 1
ATOM 1210 N N . LEU A 1 157 ? -19.294 7.804 19.432 1.00 83.94 157 LEU A N 1
ATOM 1211 C CA . LEU A 1 157 ? -18.834 6.854 18.425 1.00 83.94 157 LEU A CA 1
ATOM 1212 C C . LEU A 1 157 ? -17.416 6.343 18.725 1.00 83.94 157 LEU A C 1
ATOM 1214 O O . LEU A 1 157 ? -17.159 5.152 18.574 1.00 83.94 157 LEU A O 1
ATOM 1218 N N . ASP A 1 158 ? -16.514 7.218 19.171 1.00 84.06 158 ASP A N 1
ATOM 1219 C CA . ASP A 1 158 ? -15.161 6.832 19.593 1.00 84.06 158 ASP A CA 1
ATOM 1220 C C . ASP A 1 158 ? -15.191 5.931 20.842 1.00 84.06 158 ASP A C 1
ATOM 1222 O O . ASP A 1 158 ? -14.455 4.948 20.917 1.00 84.06 158 ASP A O 1
ATOM 1226 N N . GLU A 1 159 ? -16.101 6.205 21.783 1.00 87.38 159 GLU A N 1
ATOM 1227 C CA . GLU A 1 159 ? -16.353 5.350 22.951 1.00 87.38 159 GLU A CA 1
ATOM 1228 C C . GLU A 1 159 ? -16.840 3.952 22.541 1.00 87.38 159 GLU A C 1
ATOM 1230 O O . GLU A 1 159 ? -16.274 2.954 22.995 1.00 87.38 159 GLU A O 1
ATOM 1235 N N . LEU A 1 160 ? -17.826 3.859 21.638 1.00 86.75 160 LEU A N 1
ATOM 1236 C CA . LEU A 1 160 ? -18.325 2.577 21.123 1.00 86.75 160 LEU A CA 1
ATOM 1237 C C . LEU A 1 160 ? -17.217 1.781 20.420 1.00 86.75 160 LEU A C 1
ATOM 1239 O O . LEU A 1 160 ? -17.067 0.578 20.646 1.00 86.75 160 LEU A O 1
ATOM 1243 N N . GLU A 1 161 ? -16.415 2.442 19.583 1.00 81.44 161 GLU A N 1
ATOM 1244 C CA . GLU A 1 161 ? -15.257 1.811 18.944 1.00 81.44 161 GLU A CA 1
ATOM 1245 C C . GLU A 1 161 ? -14.236 1.317 19.974 1.00 81.44 161 GLU A C 1
ATOM 1247 O O . GLU A 1 161 ? -13.697 0.221 19.814 1.00 81.44 161 GLU A O 1
ATOM 1252 N N . GLY A 1 162 ? -14.004 2.078 21.047 1.00 82.94 162 GLY A N 1
ATOM 1253 C CA . GLY A 1 162 ? -13.134 1.687 22.155 1.00 82.94 162 GLY A CA 1
ATOM 1254 C C . GLY A 1 162 ? -13.639 0.464 22.929 1.00 82.94 162 GLY A C 1
ATOM 1255 O O . GLY A 1 162 ? -12.831 -0.373 23.338 1.00 82.94 162 GLY A O 1
ATOM 1256 N N . ILE A 1 163 ? -14.956 0.316 23.099 1.00 86.06 163 ILE A N 1
ATOM 1257 C CA . ILE A 1 163 ? -15.577 -0.877 23.704 1.00 86.06 163 ILE A CA 1
ATOM 1258 C C . ILE A 1 163 ? -15.355 -2.101 22.808 1.00 86.06 163 ILE A C 1
ATOM 1260 O O . ILE A 1 163 ? -14.895 -3.142 23.280 1.00 86.06 163 ILE A O 1
ATOM 1264 N N . VAL A 1 164 ? -15.607 -1.968 21.502 1.00 81.50 164 VAL A N 1
ATOM 1265 C CA . VAL A 1 164 ? -15.356 -3.046 20.530 1.00 81.50 164 VAL A CA 1
ATOM 1266 C C . VAL A 1 164 ? -13.867 -3.410 20.487 1.00 81.50 164 VAL A C 1
ATOM 1268 O O . VAL A 1 164 ? -13.529 -4.591 20.424 1.00 81.50 164 VAL A O 1
ATOM 1271 N N . ASP A 1 165 ? -12.959 -2.432 20.563 1.00 80.69 165 ASP A N 1
ATOM 1272 C CA . ASP A 1 165 ? -11.509 -2.668 20.541 1.00 80.69 165 ASP A CA 1
ATOM 1273 C C . ASP A 1 165 ? -11.026 -3.481 21.751 1.00 80.69 165 ASP A C 1
ATOM 1275 O O . ASP A 1 165 ? -10.132 -4.312 21.604 1.00 80.69 165 ASP A O 1
ATOM 1279 N N . GLN A 1 166 ? -11.654 -3.308 22.922 1.00 82.50 166 GLN A N 1
ATOM 1280 C CA . GLN A 1 166 ? -11.359 -4.101 24.125 1.00 82.50 166 GLN A CA 1
ATOM 1281 C C . GLN A 1 166 ? -11.745 -5.576 23.981 1.00 82.50 166 GLN A C 1
ATOM 1283 O O . GLN A 1 166 ? -11.089 -6.436 24.571 1.00 82.50 166 GLN A O 1
ATOM 1288 N N . MET A 1 167 ? -12.794 -5.873 23.210 1.00 77.56 167 MET A N 1
ATOM 1289 C CA . MET A 1 167 ? -13.219 -7.247 22.920 1.00 77.56 167 MET A CA 1
ATOM 1290 C C . MET A 1 167 ? -12.267 -7.961 21.946 1.00 77.56 167 MET A C 1
ATOM 1292 O O . MET A 1 167 ? -12.254 -9.190 21.854 1.00 77.56 167 MET A O 1
ATOM 1296 N N . LEU A 1 168 ? -11.462 -7.201 21.203 1.00 78.94 168 LEU A N 1
ATOM 1297 C CA . LEU A 1 168 ? -10.476 -7.721 20.264 1.00 78.94 168 LEU A CA 1
ATOM 1298 C C . LEU A 1 168 ? -9.117 -7.890 20.948 1.00 78.94 168 LEU A C 1
ATOM 1300 O O . LEU A 1 168 ? -8.814 -7.258 21.959 1.00 78.94 168 LEU A O 1
ATOM 1304 N N . VAL A 1 169 ? -8.271 -8.766 20.400 1.00 77.31 169 VAL A N 1
ATOM 1305 C CA . VAL A 1 169 ? -6.915 -8.956 20.935 1.00 77.31 169 VAL A CA 1
ATOM 1306 C C . VAL A 1 169 ? -6.150 -7.623 20.895 1.00 77.31 169 VAL A C 1
ATOM 1308 O O . VAL A 1 169 ? -6.056 -7.011 19.819 1.00 77.31 169 VAL A O 1
ATOM 1311 N N . PRO A 1 170 ? -5.579 -7.167 22.033 1.00 77.25 170 PRO A N 1
ATOM 1312 C CA . PRO A 1 170 ? -4.784 -5.953 22.054 1.00 77.25 170 PRO A CA 1
ATOM 1313 C C . PRO A 1 170 ? -3.533 -6.155 21.204 1.00 77.25 170 PRO A C 1
ATOM 1315 O O . PRO A 1 170 ? -2.809 -7.141 21.333 1.00 77.25 170 PRO A O 1
ATOM 1318 N N . LEU A 1 171 ? -3.272 -5.192 20.328 1.00 75.88 171 LEU A N 1
ATOM 1319 C CA . LEU A 1 171 ? -2.126 -5.243 19.430 1.00 75.88 171 LEU A CA 1
ATOM 1320 C C . LEU A 1 171 ? -0.823 -5.143 20.224 1.00 75.88 171 LEU A C 1
ATOM 1322 O O . LEU A 1 171 ? -0.679 -4.277 21.094 1.00 75.88 171 LEU A O 1
ATOM 1326 N N . SER A 1 172 ? 0.163 -5.960 19.867 1.00 82.12 172 SER A N 1
ATOM 1327 C CA . SER A 1 172 ? 1.523 -5.833 20.390 1.00 82.12 172 SER A CA 1
ATOM 1328 C C . SER A 1 172 ? 2.117 -4.465 20.036 1.00 82.12 172 SER A C 1
ATOM 1330 O O . SER A 1 172 ? 1.812 -3.897 18.989 1.00 82.12 172 SER A O 1
ATOM 1332 N N . SER A 1 173 ? 3.028 -3.936 20.862 1.00 85.44 173 SER A N 1
ATOM 1333 C CA . SER A 1 173 ? 3.697 -2.646 20.602 1.00 85.44 173 SER A CA 1
ATOM 1334 C C . SER A 1 173 ? 4.319 -2.576 19.198 1.00 85.44 173 SER A C 1
ATOM 1336 O O . SER A 1 173 ? 4.254 -1.538 18.538 1.00 85.44 173 SER A O 1
ATOM 1338 N N . LYS A 1 174 ? 4.854 -3.702 18.705 1.00 84.31 174 LYS A N 1
ATOM 1339 C CA . LYS A 1 174 ? 5.380 -3.816 17.340 1.00 84.31 174 LYS A CA 1
ATOM 1340 C C . LYS A 1 174 ? 4.271 -3.690 16.284 1.00 84.31 174 LYS A C 1
ATOM 1342 O O . LYS A 1 174 ? 4.412 -2.905 15.353 1.00 84.31 174 LYS A O 1
ATOM 1347 N N . GLU A 1 175 ? 3.165 -4.408 16.456 1.00 80.56 175 GLU A N 1
ATOM 1348 C CA . GLU A 1 175 ? 2.024 -4.412 15.528 1.00 80.56 175 GLU A CA 1
ATOM 1349 C C . GLU A 1 175 ? 1.308 -3.060 15.491 1.00 80.56 175 GLU A C 1
ATOM 1351 O O . GLU A 1 175 ? 0.900 -2.602 14.426 1.00 80.56 175 GLU A O 1
ATOM 1356 N N . GLN A 1 176 ? 1.195 -2.379 16.636 1.00 80.50 176 GLN A N 1
ATOM 1357 C CA . GLN A 1 176 ? 0.675 -1.012 16.707 1.00 80.50 176 GLN A CA 1
ATOM 1358 C C . GLN A 1 176 ? 1.520 -0.059 15.861 1.00 80.50 176 GLN A C 1
ATOM 1360 O O . GLN A 1 176 ? 0.986 0.775 15.125 1.00 80.50 176 GLN A O 1
ATOM 1365 N N . TRP A 1 177 ? 2.845 -0.191 15.947 1.00 78.38 177 TRP A N 1
ATOM 1366 C CA . TRP A 1 177 ? 3.769 0.635 15.182 1.00 78.38 177 TRP A CA 1
ATOM 1367 C C . TRP A 1 177 ? 3.659 0.346 13.682 1.00 78.38 177 TRP A C 1
ATOM 1369 O O . TRP A 1 177 ? 3.526 1.275 12.887 1.00 78.38 177 TRP A O 1
ATOM 1379 N N . GLU A 1 178 ? 3.632 -0.930 13.296 1.00 81.69 178 GLU A N 1
ATOM 1380 C CA . GLU A 1 178 ? 3.439 -1.356 11.904 1.00 81.69 178 GLU A CA 1
ATOM 1381 C C . GLU A 1 178 ? 2.104 -0.855 11.339 1.00 81.69 178 GLU A C 1
ATOM 1383 O O . GLU A 1 178 ? 2.081 -0.235 10.275 1.00 81.69 178 GLU A O 1
ATOM 1388 N N . ARG A 1 179 ? 1.002 -1.015 12.082 1.00 78.88 179 ARG A N 1
ATOM 1389 C CA . ARG A 1 179 ? -0.324 -0.508 11.696 1.00 78.88 179 ARG A CA 1
ATOM 1390 C C . ARG A 1 179 ? -0.341 1.001 11.532 1.00 78.88 179 ARG A C 1
ATOM 1392 O O . ARG A 1 179 ? -0.905 1.486 10.558 1.00 78.88 179 ARG A O 1
ATOM 1399 N N . LYS A 1 180 ? 0.300 1.751 12.429 1.00 82.25 180 LYS A N 1
ATOM 1400 C CA . LYS A 1 180 ? 0.384 3.214 12.316 1.00 82.25 180 LYS A CA 1
ATOM 1401 C C . LYS A 1 180 ? 1.029 3.646 10.997 1.00 82.25 180 LYS A C 1
ATOM 1403 O O . LYS A 1 180 ? 0.558 4.595 10.375 1.00 82.25 180 LYS A O 1
ATOM 1408 N N . TRP A 1 181 ? 2.071 2.945 10.552 1.00 79.88 181 TRP A N 1
ATOM 1409 C CA . TRP A 1 181 ? 2.709 3.216 9.262 1.00 79.88 181 TRP A CA 1
ATOM 1410 C C . TRP A 1 181 ? 1.879 2.741 8.074 1.00 79.88 181 TRP A C 1
ATOM 1412 O O . TRP A 1 181 ? 1.750 3.465 7.089 1.00 79.88 181 TRP A O 1
ATOM 1422 N N . LEU A 1 182 ? 1.269 1.561 8.168 1.00 80.62 182 LEU A N 1
ATOM 1423 C CA . LEU A 1 182 ? 0.397 1.030 7.119 1.00 80.62 182 LEU A CA 1
ATOM 1424 C C . LEU A 1 182 ? -0.842 1.915 6.913 1.00 80.62 182 LEU A C 1
ATOM 1426 O O . LEU A 1 182 ? -1.286 2.100 5.782 1.00 80.62 182 LEU A O 1
ATOM 1430 N N . LEU A 1 183 ? -1.362 2.514 7.981 1.00 79.75 183 LEU A N 1
ATOM 1431 C CA . LEU A 1 183 ? -2.515 3.412 7.964 1.00 79.75 183 LEU A CA 1
ATOM 1432 C C . LEU A 1 183 ? -2.127 4.884 7.759 1.00 79.75 183 LEU A C 1
ATOM 1434 O O . LEU A 1 183 ? -2.997 5.748 7.833 1.00 79.75 183 LEU A O 1
ATOM 1438 N N . PHE A 1 184 ? -0.858 5.195 7.463 1.00 79.50 184 PHE A N 1
ATOM 1439 C CA . PHE A 1 184 ? -0.397 6.580 7.312 1.00 79.50 184 PHE A CA 1
ATOM 1440 C C . PHE A 1 184 ? -1.142 7.347 6.206 1.00 79.50 184 PHE A C 1
ATOM 1442 O O . PHE A 1 184 ? -1.479 8.512 6.384 1.00 79.50 184 PHE A O 1
ATOM 1449 N N . LEU A 1 185 ? -1.432 6.685 5.077 1.00 79.06 185 LEU A N 1
ATOM 1450 C CA . LEU A 1 185 ? -2.262 7.235 3.989 1.00 79.06 185 LEU A CA 1
ATOM 1451 C C . LEU A 1 185 ? -3.731 6.783 4.067 1.00 79.06 185 LEU A C 1
ATOM 1453 O O . LEU A 1 185 ? -4.483 6.970 3.111 1.00 79.06 185 LEU A O 1
ATOM 1457 N N . GLY A 1 186 ? -4.132 6.170 5.181 1.00 78.31 186 GLY A N 1
ATOM 1458 C CA . GLY A 1 186 ? -5.462 5.607 5.374 1.00 78.31 186 GLY A CA 1
ATOM 1459 C C . GLY A 1 186 ? -5.715 4.306 4.604 1.00 78.31 186 GLY A C 1
ATOM 1460 O O . GLY A 1 186 ? -4.796 3.617 4.138 1.00 78.31 186 GLY A O 1
ATOM 1461 N N . THR A 1 187 ? -6.998 3.968 4.506 1.00 78.25 187 THR A N 1
ATOM 1462 C CA . THR A 1 187 ? -7.529 2.702 3.982 1.00 78.25 187 THR A CA 1
ATOM 1463 C C . THR A 1 187 ? -8.457 2.907 2.782 1.00 78.25 187 THR A C 1
ATOM 1465 O O . THR A 1 187 ? -9.141 3.920 2.684 1.00 78.25 187 THR A O 1
ATOM 1468 N N . ASP A 1 188 ? -8.478 1.952 1.850 1.00 75.81 188 ASP A N 1
ATOM 1469 C CA . ASP A 1 188 ? -9.505 1.833 0.794 1.00 75.81 188 ASP A CA 1
ATOM 1470 C C . ASP A 1 188 ? -10.803 1.278 1.400 1.00 75.81 188 ASP A C 1
ATOM 1472 O O . ASP A 1 188 ? -10.709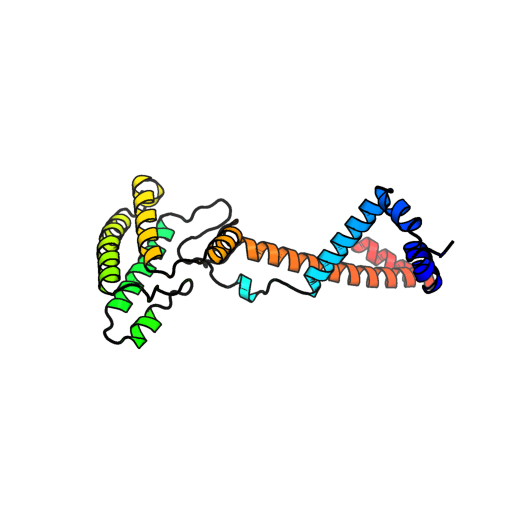 0.558 2.376 1.00 75.81 188 ASP A O 1
ATOM 1476 N N . THR A 1 189 ? -11.964 1.492 0.776 1.00 69.56 189 THR A N 1
ATOM 1477 C CA . THR A 1 189 ? -13.316 0.934 1.037 1.00 69.56 189 THR A CA 1
ATOM 1478 C C . THR A 1 189 ? -13.416 -0.528 1.509 1.00 69.56 189 THR A C 1
ATOM 1480 O O . THR A 1 189 ? -14.451 -0.933 2.023 1.00 69.56 189 THR A O 1
ATOM 1483 N N . GLN A 1 190 ? -12.368 -1.334 1.337 1.00 67.81 190 GLN A N 1
ATOM 1484 C CA . GLN A 1 190 ? -12.291 -2.739 1.754 1.00 67.81 190 GLN A CA 1
ATOM 1485 C C . GLN A 1 190 ? -11.416 -2.981 3.000 1.00 67.81 190 GLN A C 1
ATOM 1487 O O . GLN A 1 190 ? -11.133 -4.127 3.330 1.00 67.81 190 GLN A O 1
ATOM 1492 N N . GLY A 1 191 ? -10.923 -1.939 3.665 1.00 70.94 191 GLY A N 1
ATOM 1493 C CA . GLY A 1 191 ? -10.107 -2.046 4.885 1.00 70.94 191 GLY A CA 1
ATOM 1494 C C . GLY A 1 191 ? -8.609 -2.185 4.634 1.00 70.94 191 GLY A C 1
ATOM 1495 O O . GLY A 1 191 ? -7.836 -2.469 5.548 1.00 70.94 191 GLY A O 1
ATOM 1496 N N . ARG A 1 192 ? -8.175 -2.026 3.380 1.00 79.06 192 ARG A N 1
ATOM 1497 C CA . ARG A 1 192 ? -6.798 -2.290 2.925 1.00 79.06 192 ARG A CA 1
ATOM 1498 C C . ARG A 1 192 ? -5.940 -1.032 2.985 1.00 79.06 192 ARG A C 1
ATOM 1500 O O . ARG A 1 192 ? -6.428 0.044 2.650 1.00 79.06 192 ARG A O 1
ATOM 1507 N N . SER A 1 193 ? -4.653 -1.159 3.315 1.00 83.81 193 SER A N 1
ATOM 1508 C CA . SER A 1 193 ? -3.723 -0.015 3.333 1.00 83.81 193 SER A CA 1
ATOM 1509 C C . SER A 1 193 ? -3.503 0.584 1.941 1.00 83.81 193 SER A C 1
ATOM 1511 O O . SER A 1 193 ? -3.048 -0.092 1.012 1.00 83.81 193 SER A O 1
ATOM 1513 N N . ILE A 1 194 ? -3.751 1.891 1.816 1.00 85.50 194 ILE A N 1
ATOM 1514 C CA . ILE A 1 194 ? -3.412 2.658 0.608 1.00 85.50 194 ILE A CA 1
ATOM 1515 C C . ILE A 1 194 ? -1.897 2.855 0.508 1.00 85.50 194 ILE A C 1
ATOM 1517 O O . ILE A 1 194 ? -1.334 2.785 -0.583 1.00 85.50 194 ILE A O 1
ATOM 1521 N N . PHE A 1 195 ? -1.218 3.052 1.641 1.00 86.56 195 PHE A N 1
ATOM 1522 C CA . PHE A 1 195 ? 0.231 3.251 1.691 1.00 86.56 195 PHE A CA 1
ATOM 1523 C C . PHE A 1 195 ? 1.004 2.061 1.119 1.00 86.56 195 PHE A C 1
ATOM 1525 O O . PHE A 1 195 ? 1.867 2.237 0.255 1.00 86.56 195 PHE A O 1
ATOM 1532 N N . LEU A 1 196 ? 0.648 0.843 1.529 1.00 87.25 196 LEU A N 1
ATOM 1533 C CA . LEU A 1 196 ? 1.306 -0.367 1.048 1.00 87.25 196 LEU A CA 1
ATOM 1534 C C . LEU A 1 196 ? 1.073 -0.569 -0.459 1.00 87.25 196 LEU A C 1
ATOM 1536 O O . LEU A 1 196 ? 2.015 -0.861 -1.199 1.00 87.25 196 LEU A O 1
ATOM 1540 N N . ARG A 1 197 ? -0.152 -0.305 -0.939 1.00 87.25 197 ARG A N 1
ATOM 1541 C CA . ARG A 1 197 ? -0.496 -0.347 -2.373 1.00 87.25 197 ARG A CA 1
ATOM 1542 C C . ARG A 1 197 ? 0.224 0.723 -3.189 1.00 87.25 197 ARG A C 1
ATOM 1544 O O . ARG A 1 197 ? 0.617 0.449 -4.324 1.00 87.25 197 ARG A O 1
ATOM 1551 N N . ALA A 1 198 ? 0.435 1.914 -2.636 1.00 88.62 198 ALA A N 1
ATOM 1552 C CA . ALA A 1 198 ? 1.198 2.970 -3.294 1.00 88.62 198 ALA A CA 1
ATOM 1553 C C . ALA A 1 198 ? 2.662 2.548 -3.488 1.00 88.62 198 ALA A C 1
ATOM 1555 O O . ALA A 1 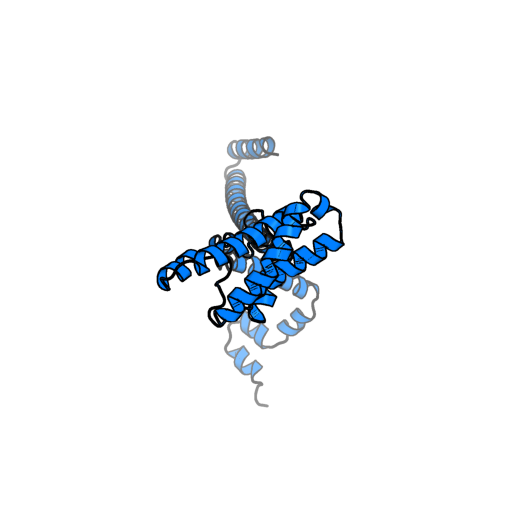198 ? 3.182 2.625 -4.602 1.00 88.62 198 ALA A O 1
ATOM 1556 N N . ILE A 1 199 ? 3.306 2.009 -2.446 1.00 88.06 199 ILE A N 1
ATOM 1557 C CA . ILE A 1 199 ? 4.683 1.496 -2.546 1.00 88.06 199 ILE A CA 1
ATOM 1558 C C . ILE A 1 199 ? 4.761 0.327 -3.533 1.00 88.06 199 ILE A C 1
ATOM 1560 O O . ILE A 1 199 ? 5.677 0.266 -4.358 1.00 88.06 199 ILE A O 1
ATOM 1564 N N . PHE A 1 200 ? 3.783 -0.580 -3.497 1.00 88.62 200 PHE A N 1
ATOM 1565 C CA . PHE A 1 200 ? 3.699 -1.676 -4.458 1.00 88.62 200 PHE A CA 1
ATOM 1566 C C . PHE A 1 200 ? 3.571 -1.163 -5.901 1.00 88.62 200 PHE A C 1
ATOM 1568 O O . PHE A 1 200 ? 4.256 -1.653 -6.796 1.00 88.62 200 PHE A O 1
ATOM 1575 N N . SER A 1 201 ? 2.774 -0.119 -6.127 1.00 87.81 201 SER A N 1
ATOM 1576 C CA . SER A 1 201 ? 2.606 0.493 -7.451 1.00 87.81 201 SER A CA 1
ATOM 1577 C C . SER A 1 201 ? 3.899 1.139 -7.954 1.00 87.81 201 SER A C 1
ATOM 1579 O O . SER A 1 201 ? 4.239 0.990 -9.125 1.00 87.81 201 SER A O 1
ATOM 1581 N N . ILE A 1 202 ? 4.669 1.785 -7.070 1.00 89.00 202 ILE A N 1
ATOM 1582 C CA . ILE A 1 202 ? 5.992 2.337 -7.407 1.00 89.00 202 ILE A CA 1
ATOM 1583 C C . ILE A 1 202 ? 6.942 1.218 -7.853 1.00 89.00 202 ILE A C 1
ATOM 1585 O O . ILE A 1 202 ? 7.607 1.351 -8.879 1.00 89.00 202 ILE A O 1
ATOM 1589 N N . LYS A 1 203 ? 6.974 0.088 -7.132 1.00 85.88 203 LYS A N 1
ATOM 1590 C CA . LYS A 1 203 ? 7.778 -1.086 -7.513 1.00 85.88 203 LYS A CA 1
ATOM 1591 C C . LYS A 1 203 ? 7.423 -1.573 -8.921 1.00 85.88 203 LYS A C 1
ATOM 1593 O O . LYS A 1 203 ? 8.321 -1.776 -9.738 1.00 85.88 203 LYS A O 1
ATOM 1598 N N . VAL A 1 204 ? 6.129 -1.738 -9.199 1.00 88.00 204 VAL A N 1
ATOM 1599 C CA . VAL A 1 204 ? 5.633 -2.214 -10.500 1.00 88.00 204 VAL A CA 1
ATOM 1600 C C . VAL A 1 204 ? 5.951 -1.210 -11.615 1.00 88.00 204 VAL A C 1
ATOM 1602 O O . VAL A 1 204 ? 6.424 -1.605 -12.679 1.00 88.00 204 VAL A O 1
ATOM 1605 N N . ALA A 1 205 ? 5.778 0.091 -11.374 1.00 89.75 205 ALA A N 1
ATOM 1606 C CA . ALA A 1 205 ? 6.097 1.131 -12.352 1.00 89.75 205 ALA A CA 1
ATOM 1607 C C . ALA A 1 205 ? 7.592 1.147 -12.714 1.00 89.75 205 ALA A C 1
ATOM 1609 O O . ALA A 1 205 ? 7.946 1.205 -13.892 1.00 89.75 205 ALA A O 1
ATOM 1610 N N . VAL A 1 206 ? 8.477 1.030 -11.716 1.00 87.75 206 VAL A N 1
ATOM 1611 C CA . VAL A 1 206 ? 9.932 0.962 -11.938 1.00 87.75 206 VAL A CA 1
ATOM 1612 C C . VAL A 1 206 ? 10.319 -0.321 -12.680 1.00 87.75 206 VAL A C 1
ATOM 1614 O O . VAL A 1 206 ? 11.154 -0.269 -13.582 1.00 87.75 206 VAL A O 1
ATOM 1617 N N . GLN A 1 207 ? 9.693 -1.458 -12.357 1.00 87.50 207 GLN A N 1
ATOM 1618 C CA . GLN A 1 207 ? 9.887 -2.724 -13.073 1.00 87.50 207 GLN A CA 1
ATOM 1619 C C . GLN A 1 207 ? 9.574 -2.591 -14.565 1.00 87.50 207 GLN A C 1
ATOM 1621 O O . GLN A 1 207 ? 10.411 -2.921 -15.407 1.00 87.50 207 GLN A O 1
ATOM 1626 N N . ILE A 1 208 ? 8.389 -2.072 -14.890 1.00 89.62 208 ILE A N 1
ATOM 1627 C CA . ILE A 1 208 ? 7.952 -1.901 -16.279 1.00 89.62 208 ILE A CA 1
ATOM 1628 C C . ILE A 1 208 ? 8.855 -0.894 -16.997 1.00 89.62 208 ILE A C 1
ATOM 1630 O O . ILE A 1 208 ? 9.287 -1.159 -18.120 1.00 89.62 208 ILE A O 1
ATOM 1634 N N . GLY A 1 209 ? 9.202 0.221 -16.347 1.00 89.25 209 GLY A N 1
ATOM 1635 C CA . GLY A 1 209 ? 10.108 1.224 -16.908 1.00 89.25 209 GLY A CA 1
ATOM 1636 C C . GLY A 1 209 ? 11.486 0.650 -17.241 1.00 89.25 209 GLY A C 1
ATOM 1637 O O . GLY A 1 209 ? 12.000 0.885 -18.334 1.00 89.25 209 GLY A O 1
ATOM 1638 N N . LEU A 1 210 ? 12.058 -0.164 -16.348 1.00 86.38 210 LEU A N 1
ATOM 1639 C CA . LEU A 1 210 ? 13.365 -0.789 -16.560 1.00 86.38 210 LEU A CA 1
ATOM 1640 C C . LEU A 1 210 ? 13.342 -1.783 -17.727 1.00 86.38 210 LEU A C 1
ATOM 1642 O O . LEU A 1 210 ? 14.213 -1.731 -18.596 1.00 86.38 210 LEU A O 1
ATOM 1646 N N . VAL A 1 211 ? 12.336 -2.662 -17.776 1.00 89.00 211 VAL A N 1
ATOM 1647 C CA . VAL A 1 211 ? 12.184 -3.633 -18.873 1.00 89.00 211 VAL A CA 1
ATOM 1648 C C . VAL A 1 211 ? 11.991 -2.906 -20.204 1.00 89.00 211 VAL A C 1
ATOM 1650 O O . VAL A 1 211 ? 12.659 -3.229 -21.186 1.00 89.00 211 VAL A O 1
ATOM 1653 N N . THR A 1 212 ? 11.146 -1.875 -20.225 1.00 92.38 212 THR A N 1
ATOM 1654 C CA . THR A 1 212 ? 10.883 -1.074 -21.429 1.00 92.38 212 THR A CA 1
ATOM 1655 C C . THR A 1 212 ? 12.143 -0.357 -21.911 1.00 92.38 212 THR A C 1
ATOM 1657 O O . THR A 1 212 ? 12.439 -0.385 -23.103 1.00 92.38 212 THR A O 1
ATOM 1660 N N . ALA A 1 213 ? 12.932 0.225 -21.003 1.00 90.25 213 ALA A N 1
ATOM 1661 C CA . ALA A 1 213 ? 14.183 0.899 -21.346 1.00 90.25 213 ALA A CA 1
ATOM 1662 C C . ALA A 1 213 ? 15.215 -0.060 -21.960 1.00 90.25 213 ALA A C 1
ATOM 1664 O O . ALA A 1 213 ? 15.846 0.278 -22.964 1.00 90.25 213 ALA A O 1
ATOM 1665 N N . ILE A 1 214 ? 15.365 -1.264 -21.395 1.00 90.25 214 ILE A N 1
ATOM 1666 C CA . ILE A 1 214 ? 16.274 -2.294 -21.920 1.00 90.25 214 ILE A CA 1
ATOM 1667 C C . ILE A 1 214 ? 15.830 -2.723 -23.320 1.00 90.25 214 ILE A C 1
ATOM 1669 O O . ILE A 1 214 ? 16.634 -2.698 -24.252 1.00 90.25 214 ILE A O 1
ATOM 1673 N N . VAL A 1 215 ? 14.552 -3.070 -23.488 1.00 93.06 215 VAL A N 1
ATOM 1674 C CA . VAL A 1 215 ? 14.009 -3.518 -24.779 1.00 93.06 215 VAL A CA 1
ATOM 1675 C C . VAL A 1 215 ? 14.111 -2.413 -25.832 1.00 93.06 215 VAL A C 1
ATOM 1677 O O . VAL A 1 215 ? 14.605 -2.659 -26.930 1.00 93.06 215 VAL A O 1
ATOM 1680 N N . SER A 1 216 ? 13.728 -1.181 -25.491 1.00 92.62 216 SER A N 1
ATOM 1681 C CA . SER A 1 216 ? 13.813 -0.035 -26.401 1.00 92.62 216 SER A CA 1
ATOM 1682 C C . SER A 1 216 ? 15.254 0.269 -26.806 1.00 92.62 216 SER A C 1
ATOM 1684 O O . SER A 1 216 ? 15.504 0.589 -27.966 1.00 92.62 216 SER A O 1
ATOM 1686 N N . THR A 1 217 ? 16.203 0.158 -25.874 1.00 92.50 217 THR A N 1
ATOM 1687 C CA . THR A 1 217 ? 17.625 0.396 -26.153 1.00 92.50 217 THR A CA 1
ATOM 1688 C C . THR A 1 217 ? 18.194 -0.696 -27.051 1.00 92.50 217 THR A C 1
ATOM 1690 O O . THR A 1 217 ? 18.931 -0.381 -27.978 1.00 92.50 217 THR A O 1
ATOM 1693 N N . LEU A 1 218 ? 17.836 -1.965 -26.830 1.00 93.38 218 LEU A N 1
ATOM 1694 C CA . LEU A 1 218 ? 18.255 -3.069 -27.698 1.00 93.38 218 LEU A CA 1
ATOM 1695 C C . LEU A 1 218 ? 17.721 -2.895 -29.122 1.00 93.38 218 LEU A C 1
ATOM 1697 O O . LEU A 1 218 ? 18.494 -2.963 -30.073 1.00 93.38 218 LEU A O 1
ATOM 1701 N N . ILE A 1 219 ? 16.425 -2.609 -29.271 1.00 93.19 219 ILE A N 1
ATOM 1702 C CA . ILE A 1 219 ? 15.807 -2.394 -30.586 1.00 93.19 219 ILE A CA 1
ATOM 1703 C C . ILE A 1 219 ? 16.434 -1.178 -31.276 1.00 93.19 219 ILE A C 1
ATOM 1705 O O . ILE A 1 219 ? 16.865 -1.280 -32.425 1.00 93.19 219 ILE A O 1
ATOM 1709 N N . GLY A 1 220 ? 16.541 -0.049 -30.571 1.00 90.44 220 GLY A N 1
ATOM 1710 C CA . GLY A 1 220 ? 17.145 1.172 -31.102 1.00 90.44 220 GLY A CA 1
ATOM 1711 C C . GLY A 1 220 ? 18.608 0.980 -31.502 1.00 90.44 220 GLY A C 1
ATOM 1712 O O . GLY A 1 220 ? 19.009 1.412 -32.580 1.00 90.44 220 GLY A O 1
ATOM 1713 N N . ALA A 1 221 ? 19.396 0.269 -30.690 1.00 92.50 221 ALA A N 1
ATOM 1714 C CA . ALA A 1 221 ? 20.790 -0.037 -30.996 1.00 92.50 221 ALA A CA 1
ATOM 1715 C C . ALA A 1 221 ? 20.922 -0.961 -32.214 1.00 92.50 221 ALA A C 1
ATOM 1717 O O . ALA A 1 221 ? 21.765 -0.708 -33.072 1.00 92.50 221 ALA A O 1
ATOM 1718 N N . CYS A 1 222 ? 20.084 -1.997 -32.330 1.00 92.38 222 CYS A N 1
ATOM 1719 C CA . CYS A 1 222 ? 20.081 -2.890 -33.490 1.00 92.38 222 CYS A CA 1
ATOM 1720 C C . CYS A 1 222 ? 19.701 -2.153 -34.780 1.00 92.38 222 CYS A C 1
ATOM 1722 O O . CYS A 1 222 ? 20.388 -2.309 -35.789 1.00 92.38 222 CYS A O 1
ATOM 1724 N N . LEU A 1 223 ? 18.645 -1.334 -34.749 1.00 89.00 223 LEU A N 1
ATOM 1725 C CA . LEU A 1 223 ? 18.216 -0.544 -35.907 1.00 89.00 223 LEU A CA 1
ATOM 1726 C C . LEU A 1 223 ? 19.265 0.504 -36.296 1.00 89.00 223 LEU A C 1
ATOM 1728 O O . LEU A 1 223 ? 19.603 0.617 -37.473 1.00 89.00 223 LEU A O 1
ATOM 1732 N N . GLY A 1 224 ? 19.834 1.215 -35.319 1.00 89.25 224 GLY A N 1
ATOM 1733 C CA . GLY A 1 224 ? 20.899 2.190 -35.558 1.00 89.25 224 GLY A CA 1
ATOM 1734 C C . GLY A 1 224 ? 22.169 1.549 -36.124 1.00 89.25 224 GLY A C 1
ATOM 1735 O O . GLY A 1 224 ? 22.752 2.065 -37.077 1.00 89.25 224 GLY A O 1
ATOM 1736 N N . ALA A 1 225 ? 22.573 0.388 -35.598 1.00 90.69 225 ALA A N 1
ATOM 1737 C CA . ALA A 1 225 ? 23.711 -0.362 -36.123 1.00 90.69 225 ALA A CA 1
ATOM 1738 C C . ALA A 1 225 ? 23.455 -0.876 -37.550 1.00 90.69 225 ALA A C 1
ATOM 1740 O O . ALA A 1 225 ? 24.353 -0.810 -38.389 1.00 90.69 225 ALA A O 1
ATOM 1741 N N . ALA A 1 226 ? 22.240 -1.350 -37.849 1.00 88.25 226 ALA A N 1
ATOM 1742 C CA . ALA A 1 226 ? 21.868 -1.801 -39.189 1.00 88.25 226 ALA A CA 1
ATOM 1743 C C . ALA A 1 226 ? 21.879 -0.652 -40.212 1.00 88.25 226 ALA A C 1
ATOM 1745 O O . ALA A 1 226 ? 22.439 -0.816 -41.298 1.00 88.25 226 ALA A O 1
ATOM 1746 N N . ALA A 1 227 ? 21.329 0.513 -39.857 1.00 88.12 227 ALA A N 1
ATOM 1747 C CA . ALA A 1 227 ? 21.375 1.710 -40.699 1.00 88.12 227 ALA A CA 1
ATOM 1748 C C . ALA A 1 227 ? 22.822 2.147 -40.984 1.00 88.12 227 ALA A C 1
ATOM 1750 O O . ALA A 1 227 ? 23.186 2.364 -42.140 1.00 88.12 227 ALA A O 1
ATOM 1751 N N . GLY A 1 228 ? 23.670 2.177 -39.948 1.00 86.69 228 GLY A N 1
ATOM 1752 C CA . GLY A 1 228 ? 25.078 2.556 -40.078 1.00 86.69 228 GLY A CA 1
ATOM 1753 C C . GLY A 1 228 ? 25.945 1.552 -40.848 1.00 86.69 228 GLY A C 1
ATOM 1754 O O . GLY A 1 228 ? 26.907 1.962 -41.491 1.00 86.69 228 GLY A O 1
ATOM 1755 N N . TYR A 1 229 ? 25.628 0.251 -40.798 1.00 89.88 229 TYR A N 1
ATOM 1756 C CA . TYR A 1 229 ? 26.413 -0.787 -41.477 1.00 89.88 229 TYR A CA 1
ATOM 1757 C C . TYR A 1 229 ? 26.040 -0.959 -42.954 1.00 89.88 229 TYR A C 1
ATOM 1759 O O . TYR A 1 229 ? 26.928 -1.043 -43.800 1.00 89.88 229 TYR A O 1
ATOM 1767 N N . PHE A 1 230 ? 24.744 -1.036 -43.278 1.00 88.50 230 PHE A N 1
ATOM 1768 C CA . PHE A 1 230 ? 24.299 -1.333 -44.645 1.00 88.50 230 PHE A CA 1
ATOM 1769 C C . PHE A 1 230 ? 24.117 -0.082 -45.517 1.00 88.50 230 PHE A C 1
ATOM 1771 O O . PHE A 1 230 ? 24.299 -0.171 -46.732 1.00 88.50 230 PHE A O 1
ATOM 1778 N N . GLY A 1 231 ? 23.779 1.070 -44.925 1.00 80.50 231 GLY A N 1
ATOM 1779 C CA . GLY A 1 231 ? 23.495 2.306 -45.660 1.00 80.50 231 GLY A CA 1
ATOM 1780 C C . GLY A 1 231 ? 22.346 2.192 -46.680 1.00 80.50 231 GLY A C 1
ATOM 1781 O O . GLY A 1 231 ? 21.671 1.166 -46.809 1.00 80.50 231 GLY A O 1
ATOM 1782 N N . GLY A 1 232 ? 22.089 3.274 -47.421 1.00 87.62 232 GLY A N 1
ATOM 1783 C CA . GLY A 1 232 ? 21.116 3.288 -48.520 1.00 87.62 232 GLY A CA 1
ATOM 1784 C C . GLY A 1 232 ? 19.668 3.054 -48.068 1.00 87.62 232 GLY A C 1
ATOM 1785 O O . GLY A 1 232 ? 19.145 3.780 -47.229 1.00 87.62 232 GLY A O 1
ATOM 1786 N N . TRP A 1 233 ? 18.986 2.055 -48.640 1.00 86.88 233 TRP A N 1
ATOM 1787 C CA . TRP A 1 233 ? 17.543 1.857 -48.422 1.00 86.88 233 TRP A CA 1
ATOM 1788 C C . TRP A 1 233 ? 17.174 1.519 -46.966 1.00 86.88 233 TRP A C 1
ATOM 1790 O O . TRP A 1 233 ? 16.114 1.934 -46.503 1.00 86.88 233 TRP A O 1
ATOM 1800 N N . ILE A 1 234 ? 18.049 0.818 -46.231 1.00 83.94 234 ILE A N 1
ATOM 1801 C CA . ILE A 1 234 ? 17.824 0.470 -44.816 1.00 83.94 234 ILE A CA 1
ATOM 1802 C C . ILE A 1 234 ? 17.860 1.729 -43.945 1.00 83.94 234 ILE A C 1
ATOM 1804 O O . ILE A 1 234 ? 17.032 1.879 -43.051 1.00 83.94 234 ILE A O 1
ATOM 1808 N N . ASP A 1 235 ? 18.758 2.665 -44.250 1.00 86.69 235 ASP A N 1
ATOM 1809 C CA . ASP A 1 235 ? 18.840 3.958 -43.566 1.00 86.69 235 ASP A CA 1
ATOM 1810 C C . ASP A 1 235 ? 17.581 4.813 -43.805 1.00 86.69 235 ASP A C 1
ATOM 1812 O O . ASP A 1 235 ? 17.016 5.386 -42.870 1.00 86.69 235 ASP A O 1
ATOM 1816 N N . HIS A 1 236 ? 17.050 4.803 -45.034 1.00 87.81 236 HIS A N 1
ATOM 1817 C CA . HIS A 1 236 ? 15.781 5.468 -45.347 1.00 87.81 236 HIS A CA 1
ATOM 1818 C C . HIS A 1 236 ? 14.595 4.881 -44.570 1.00 87.81 236 HIS A C 1
ATOM 1820 O O . HIS A 1 236 ? 13.762 5.640 -44.075 1.00 87.81 236 HIS A O 1
ATOM 1826 N N . VAL A 1 237 ? 14.521 3.552 -44.423 1.00 88.38 237 VAL A N 1
ATOM 1827 C CA . VAL A 1 237 ? 13.461 2.898 -43.636 1.00 88.38 237 VAL A CA 1
ATOM 1828 C C . VAL A 1 237 ? 13.573 3.261 -42.155 1.00 88.38 237 VAL A C 1
ATOM 1830 O O . VAL A 1 237 ? 12.567 3.613 -41.542 1.00 88.38 237 VAL A O 1
ATOM 1833 N N . VAL A 1 238 ? 14.777 3.222 -41.575 1.00 87.31 238 VAL A N 1
ATOM 1834 C CA . VAL A 1 238 ? 14.991 3.571 -40.158 1.00 87.31 238 VAL A CA 1
ATOM 1835 C C . VAL A 1 238 ? 14.662 5.042 -39.895 1.00 87.31 238 VAL A C 1
ATOM 1837 O O . VAL A 1 238 ? 13.973 5.352 -38.921 1.00 87.31 238 VAL A O 1
ATOM 1840 N N . THR A 1 239 ? 15.076 5.940 -40.789 1.00 88.31 239 THR A N 1
ATOM 1841 C CA . THR A 1 239 ? 14.759 7.373 -40.699 1.00 88.31 239 THR A CA 1
ATOM 1842 C C . THR A 1 239 ? 13.256 7.630 -40.816 1.00 88.31 239 THR A C 1
ATOM 1844 O O . THR A 1 239 ? 12.713 8.422 -40.047 1.00 88.31 239 THR A O 1
ATOM 1847 N N . TRP A 1 240 ? 12.568 6.931 -41.726 1.00 90.06 240 TRP A N 1
ATOM 1848 C CA . TRP A 1 240 ? 11.114 7.027 -41.882 1.00 90.06 240 TRP A CA 1
ATOM 1849 C C . TRP A 1 240 ? 10.357 6.549 -40.637 1.00 90.06 240 TRP A C 1
ATOM 1851 O O . TRP A 1 240 ? 9.397 7.195 -40.211 1.00 90.06 240 TRP A O 1
ATOM 1861 N N . ILE A 1 241 ? 10.802 5.447 -40.020 1.00 88.06 241 ILE A N 1
ATOM 1862 C CA . ILE A 1 241 ? 10.245 4.964 -38.748 1.00 88.06 241 ILE A CA 1
ATOM 1863 C C . ILE A 1 241 ? 10.408 6.054 -37.685 1.00 88.06 241 ILE A C 1
ATOM 1865 O O . ILE A 1 241 ? 9.419 6.485 -37.097 1.00 88.06 241 ILE A O 1
ATOM 1869 N N . T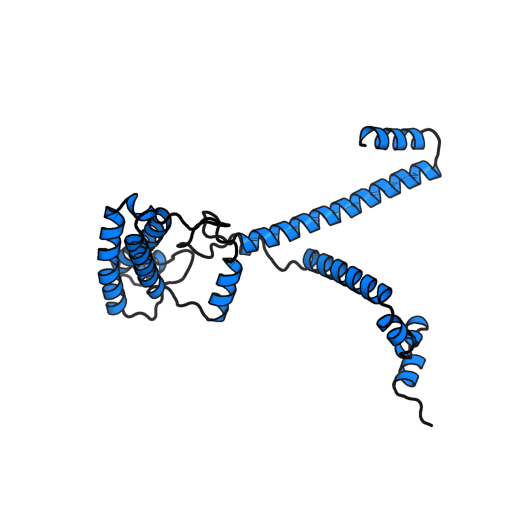YR A 1 242 ? 11.629 6.551 -37.480 1.00 85.31 242 TYR A N 1
ATOM 1870 C CA . TYR A 1 242 ? 11.902 7.593 -36.488 1.00 85.31 242 TYR A CA 1
ATOM 1871 C C . TYR A 1 242 ? 11.023 8.840 -36.680 1.00 85.31 242 TYR A C 1
ATOM 1873 O O . TYR A 1 242 ? 10.410 9.305 -35.723 1.00 85.31 242 TYR A O 1
ATOM 1881 N N . SER A 1 243 ? 10.901 9.347 -37.910 1.00 88.38 243 SER A N 1
ATOM 1882 C CA . SER A 1 243 ? 10.124 10.560 -38.193 1.00 88.38 243 SER A CA 1
ATOM 1883 C C . SER A 1 243 ? 8.612 10.379 -38.068 1.00 88.38 243 SER A C 1
ATOM 1885 O O . SER A 1 243 ? 7.894 11.365 -37.984 1.00 88.38 243 SER A O 1
ATOM 1887 N N . THR A 1 244 ? 8.117 9.142 -38.131 1.00 92.25 244 THR A N 1
ATOM 1888 C CA . THR A 1 244 ? 6.679 8.849 -38.021 1.00 92.25 244 THR A CA 1
ATOM 1889 C C . THR A 1 244 ? 6.245 8.696 -36.562 1.00 92.25 244 THR A C 1
ATOM 1891 O O . THR A 1 244 ? 5.093 8.967 -36.233 1.00 92.25 244 THR A O 1
ATOM 1894 N N . PHE A 1 245 ? 7.152 8.248 -35.688 1.00 83.38 245 PHE A N 1
ATOM 1895 C CA . PHE A 1 245 ? 6.880 8.049 -34.260 1.00 83.38 245 PHE A CA 1
ATOM 1896 C C . PHE A 1 245 ? 7.269 9.245 -33.370 1.00 83.38 245 PHE A C 1
ATOM 1898 O O . PHE A 1 245 ? 6.880 9.258 -32.202 1.00 83.38 245 PHE A O 1
ATOM 1905 N N . SER A 1 246 ? 8.037 10.208 -33.893 1.00 69.44 246 SER A N 1
ATOM 1906 C CA . SER A 1 246 ? 8.388 11.472 -33.224 1.00 69.44 246 SER A CA 1
ATOM 1907 C C . SER A 1 246 ? 7.406 12.588 -33.550 1.00 69.44 246 SER A C 1
ATOM 1909 O O . SER A 1 246 ? 7.331 13.502 -32.697 1.00 69.44 246 SER A O 1
#

Sequence (246 aa):
MKPSLAQRIAARLPGPMARWADGRVGRKFLRDKMALLASLVIGVYFALALFVVVGGISADACNEPIDAVKLPGFWQLPTPTVRRQLAEAALSRIDAAMADRDPEKRLQNLTINVRPFNTDLSMDRINELLDEGFPIYDELALAGDELETNPDLLVKLDELEGIVDQMLVPLSSKEQWERKWLLFLGTDTQGRSIFLRAIFSIKVAVQIGLVTAIVSTLIGACLGAAAGYFGGWIDHVVTWIYSTFS

Foldseek 3Di:
DDDDPLQVVLVPDPPVVSVVSVVPVVVVLVVDPVSVVVVVVVVVVVVLVCCLVVPPADPVLQVQQQDQQWDDFAPDGPQLVSNLVSLVVLLVLLVVLLPDPDVVSSQVSQPPSHFGFDPVDDPVVNVVLSVVQVVLSVVLVVCPNVCRPDVVNVVSSVVSVVSSQVRTDDDDPVRVVVSCQQCVRTDHPRNGRPNSVVVVVVSVVVNVVVVCVVVVCVVVVVLVVCCVPPPDPSVVVSVVVVVVVD

Secondary structure (DSSP, 8-state):
-PPPHHHHHHTTS-HHHHHHHTSHHHHHHTT-HHHHHHHHHHHHHHHHHHHHHH----HHHHHS-S-SS----TT-PPPHHHHHHHHHHHHHHHHHHHH-S-HHHHHHHT--TTS-B-TTS-HHHHHHHHHHHHHHHHHHHHHGGGGGT-HHHHHHHHHHHHHHHHHBPPPPHHHHHHHHHHTTT-EETTTEEHHHHHHHHHHHHHHHHHHHHHHHHHHHHHHHHHHHHH-THHHHHHHHHHHHH-